Protein AF-A0A9W6SXB4-F1 (afdb_monomer_lite)

Organism: Candida boidinii (NCBI:txid5477)

Secondary structure (DSSP, 8-state):
------------GGGSS-HHHHHHHHH-TTPPP-TTS---EEEES--TTSPPEETTEEEEEHHHHHHHSHHHHT-HHHHHHHT-SSS-SS-EEEE--SSPPPP-----HHHHHHHHHH-TTT--SS---------SS------SPPPHHHHHHHHHH-HHHHHHH-HHHHHHIIIIITTSHHHHHHHHTT-

Structure (mmCIF, N/CA/C/O backbone):
data_AF-A0A9W6SXB4-F1
#
_entry.id   AF-A0A9W6SXB4-F1
#
loop_
_atom_site.group_PDB
_atom_site.id
_atom_site.type_symbol
_atom_site.label_atom_id
_atom_site.label_alt_id
_atom_site.label_comp_id
_atom_site.label_asym_id
_atom_site.label_entity_id
_atom_site.label_seq_id
_atom_site.pdbx_PDB_ins_code
_atom_site.Cartn_x
_atom_site.Cartn_y
_atom_site.Cartn_z
_atom_site.occupancy
_atom_site.B_iso_or_equiv
_atom_site.auth_seq_id
_atom_site.auth_comp_id
_atom_site.auth_asym_id
_atom_site.auth_atom_id
_atom_site.pdbx_PDB_model_num
ATOM 1 N N . MET A 1 1 ? -48.686 -2.598 8.524 1.00 27.95 1 MET A N 1
ATOM 2 C CA . MET A 1 1 ? -48.106 -3.633 7.639 1.00 27.95 1 MET A CA 1
ATOM 3 C C . MET A 1 1 ? -48.824 -3.587 6.303 1.00 27.95 1 MET A C 1
ATOM 5 O O . MET A 1 1 ? -50.037 -3.414 6.353 1.00 27.95 1 MET A O 1
ATOM 9 N N . PRO A 1 2 ? -48.171 -3.897 5.172 1.00 41.50 2 PRO A N 1
ATOM 10 C CA . PRO A 1 2 ? -46.776 -3.675 4.746 1.00 41.50 2 PRO A CA 1
ATOM 11 C C . PRO A 1 2 ? -46.783 -2.739 3.491 1.00 41.50 2 PRO A C 1
ATOM 13 O O . PRO A 1 2 ? -47.844 -2.254 3.128 1.00 41.50 2 PRO A O 1
ATOM 16 N N . SER A 1 3 ? -45.712 -2.338 2.806 1.00 31.69 3 SER A N 1
ATOM 17 C CA . SER A 1 3 ? -44.389 -2.924 2.599 1.00 31.69 3 SER A CA 1
ATOM 18 C C . SER A 1 3 ? -43.352 -1.837 2.291 1.00 31.69 3 SER A C 1
ATOM 20 O O . SER A 1 3 ? -43.511 -1.029 1.381 1.00 31.69 3 SER A O 1
ATOM 22 N N . SER A 1 4 ? -42.265 -1.879 3.052 1.00 42.75 4 SER A N 1
ATOM 23 C CA . SER A 1 4 ? -40.954 -1.347 2.707 1.00 42.75 4 SER A CA 1
ATOM 24 C C . SER A 1 4 ? -40.381 -2.125 1.521 1.00 42.75 4 SER A C 1
ATOM 26 O O . SER A 1 4 ? -40.068 -3.307 1.667 1.00 42.75 4 SER A O 1
ATOM 28 N N . GLU A 1 5 ? -40.190 -1.477 0.378 1.00 35.97 5 GLU A N 1
ATOM 29 C CA . GLU A 1 5 ? -39.228 -1.958 -0.611 1.00 35.97 5 GLU A CA 1
ATOM 30 C C . GLU A 1 5 ? -37.865 -1.367 -0.257 1.00 35.97 5 GLU A C 1
ATOM 32 O O . GLU A 1 5 ? -37.506 -0.250 -0.625 1.00 35.97 5 GLU A O 1
ATOM 37 N N . SER A 1 6 ? -37.112 -2.132 0.532 1.00 41.66 6 SER A N 1
ATOM 38 C CA . SER A 1 6 ? -35.665 -2.004 0.616 1.00 41.66 6 SER A CA 1
ATOM 39 C C . SER A 1 6 ? -35.097 -2.350 -0.758 1.00 41.66 6 SER A C 1
ATOM 41 O O . SER A 1 6 ? -34.823 -3.513 -1.053 1.00 41.66 6 SER A O 1
ATOM 43 N N . GLY A 1 7 ? -34.960 -1.340 -1.613 1.00 32.38 7 GLY A N 1
ATOM 44 C CA . GLY A 1 7 ? -34.173 -1.426 -2.832 1.00 32.38 7 GLY A CA 1
ATOM 45 C C . GLY A 1 7 ? -32.706 -1.614 -2.467 1.00 32.38 7 GLY A C 1
ATOM 46 O O . GLY A 1 7 ? -31.931 -0.664 -2.462 1.00 32.38 7 GLY A O 1
ATOM 47 N N . THR A 1 8 ? -32.310 -2.841 -2.135 1.00 35.38 8 THR A N 1
ATOM 48 C CA . THR A 1 8 ? -30.926 -3.260 -2.314 1.00 35.38 8 THR A CA 1
ATOM 49 C C . THR A 1 8 ? -30.663 -3.180 -3.806 1.00 35.38 8 THR A C 1
ATOM 51 O O . THR A 1 8 ? -31.052 -4.078 -4.555 1.00 35.38 8 THR A O 1
ATOM 54 N N . THR A 1 9 ? -30.054 -2.085 -4.254 1.00 33.53 9 THR A N 1
ATOM 55 C CA . THR A 1 9 ? -29.467 -1.996 -5.587 1.00 33.53 9 THR A CA 1
ATOM 56 C C . THR A 1 9 ? -28.387 -3.069 -5.651 1.00 33.53 9 THR A C 1
ATOM 58 O O . THR A 1 9 ? -27.244 -2.860 -5.256 1.00 33.53 9 THR A O 1
ATOM 61 N N . THR A 1 10 ? -28.765 -4.271 -6.074 1.00 38.38 10 THR A N 1
ATOM 62 C CA . THR A 1 10 ? -27.822 -5.310 -6.455 1.00 38.38 10 THR A CA 1
ATOM 63 C C . THR A 1 10 ? -27.136 -4.803 -7.710 1.00 38.38 10 THR A C 1
ATOM 65 O O . THR A 1 10 ? -27.673 -4.933 -8.811 1.00 38.38 10 THR A O 1
ATOM 68 N N . TYR A 1 11 ? -25.976 -4.168 -7.546 1.00 40.72 11 TYR A N 1
ATOM 69 C CA . TYR A 1 11 ? -25.087 -3.903 -8.666 1.00 40.72 11 TYR A CA 1
ATOM 70 C C . TYR A 1 11 ? -24.793 -5.256 -9.329 1.00 40.72 11 TYR A C 1
ATOM 72 O O . TYR A 1 11 ? -24.308 -6.166 -8.649 1.00 40.72 11 TYR A O 1
ATOM 80 N N . PRO A 1 12 ? -25.140 -5.453 -10.611 1.00 40.81 12 PRO A N 1
ATOM 81 C CA . PRO A 1 12 ? -24.879 -6.717 -11.275 1.00 40.81 12 PRO A CA 1
ATOM 82 C C . PRO A 1 12 ? -23.376 -7.012 -11.208 1.00 40.81 12 PRO A C 1
ATOM 84 O O . PRO A 1 12 ? -22.555 -6.122 -11.426 1.00 40.81 12 PRO A O 1
ATOM 87 N N . ASN A 1 13 ? -23.045 -8.271 -10.906 1.00 46.03 13 ASN A N 1
ATOM 88 C CA . ASN A 1 13 ? -21.718 -8.867 -10.668 1.00 46.03 13 ASN A CA 1
ATOM 89 C C . ASN A 1 13 ? -20.613 -8.578 -11.722 1.00 46.03 13 ASN A C 1
ATOM 91 O O . ASN A 1 13 ? -19.526 -9.133 -11.629 1.00 46.03 13 ASN A O 1
ATOM 95 N N . LEU A 1 14 ? -20.839 -7.724 -12.720 1.00 42.91 14 LEU A N 1
ATOM 96 C CA . LEU A 1 14 ? -19.940 -7.480 -13.852 1.00 42.91 14 LEU A CA 1
ATOM 97 C C . LEU A 1 14 ? -18.758 -6.534 -13.539 1.00 42.91 14 LEU A C 1
ATOM 99 O O . LEU A 1 14 ? -17.806 -6.435 -14.319 1.00 42.91 14 LEU A O 1
ATOM 103 N N . PHE A 1 15 ? -18.804 -5.838 -12.398 1.00 44.69 15 PHE A N 1
ATOM 104 C CA . PHE A 1 15 ? -17.701 -5.004 -11.892 1.00 44.69 15 PHE A CA 1
ATOM 105 C C . PHE A 1 15 ? -16.901 -5.658 -10.763 1.00 44.69 15 PHE A C 1
ATOM 107 O O . PHE A 1 15 ? -15.916 -5.088 -10.296 1.00 44.69 15 PHE A O 1
ATOM 114 N N . ARG A 1 16 ? -17.271 -6.878 -10.366 1.00 50.09 16 ARG A N 1
ATOM 115 C CA . ARG A 1 16 ? -16.554 -7.644 -9.355 1.00 50.09 16 ARG A CA 1
ATOM 116 C C . ARG A 1 16 ? -15.210 -8.112 -9.938 1.00 50.09 16 ARG A C 1
ATOM 118 O O . ARG A 1 16 ? -15.171 -8.956 -10.821 1.00 50.09 16 ARG A O 1
ATOM 125 N N . VAL A 1 17 ? -14.107 -7.550 -9.437 1.00 54.16 17 VAL A N 1
ATOM 126 C CA . VAL A 1 17 ? -12.739 -8.126 -9.492 1.00 54.16 17 VAL A CA 1
ATOM 127 C C . VAL A 1 17 ? -11.988 -8.134 -10.842 1.00 54.16 17 VAL A C 1
ATOM 129 O O . VAL A 1 17 ? -11.153 -9.003 -11.068 1.00 54.16 17 VAL A O 1
ATOM 132 N N . ILE A 1 18 ? -12.184 -7.168 -11.751 1.00 64.25 18 ILE A N 1
ATOM 133 C CA . ILE A 1 18 ? -11.466 -7.222 -13.054 1.00 64.25 18 ILE A CA 1
ATOM 134 C C . ILE A 1 18 ? -10.796 -5.909 -13.479 1.00 64.25 18 ILE A C 1
ATOM 136 O O . ILE A 1 18 ? -10.365 -5.806 -14.618 1.00 64.25 18 ILE A O 1
ATOM 140 N N . GLY A 1 19 ? -10.650 -4.897 -12.617 1.00 82.38 19 GLY A N 1
ATOM 141 C CA . GLY A 1 19 ? -9.985 -3.641 -13.017 1.00 82.38 19 GLY A CA 1
ATOM 142 C C . GLY A 1 19 ? -8.557 -3.875 -13.536 1.00 82.38 19 GLY A C 1
ATOM 143 O O . GLY A 1 19 ? -8.223 -3.532 -14.669 1.00 82.38 19 GLY A O 1
ATOM 144 N N . VAL A 1 20 ? -7.742 -4.566 -12.734 1.00 93.00 20 VAL A N 1
ATOM 145 C CA . VAL A 1 20 ? -6.360 -4.935 -13.086 1.00 93.00 20 VAL A CA 1
ATOM 146 C C . VAL A 1 20 ? -6.310 -5.870 -14.297 1.00 93.00 20 VAL A C 1
ATOM 148 O O . VAL A 1 20 ? -5.549 -5.616 -15.229 1.00 93.00 20 VAL A O 1
ATOM 151 N N . ALA A 1 21 ? -7.129 -6.925 -14.318 1.00 92.50 21 ALA A N 1
ATOM 152 C CA . ALA A 1 21 ? -7.150 -7.884 -15.423 1.00 92.50 21 ALA A CA 1
ATOM 153 C C . ALA A 1 21 ? -7.609 -7.251 -16.750 1.00 92.50 21 ALA A C 1
ATOM 155 O O . ALA A 1 21 ? -7.014 -7.527 -17.790 1.00 92.50 21 ALA A O 1
ATOM 156 N N . LYS A 1 22 ? -8.590 -6.338 -16.724 1.00 90.69 22 LYS A N 1
ATOM 157 C CA . LYS A 1 22 ? -9.027 -5.572 -17.903 1.00 90.69 22 LYS A CA 1
ATOM 158 C C . LYS A 1 22 ? -7.900 -4.692 -18.437 1.00 90.69 22 LYS A C 1
ATOM 160 O O . LYS A 1 22 ? -7.669 -4.696 -19.641 1.00 90.69 22 LYS A O 1
ATOM 165 N N . PHE A 1 23 ? -7.162 -3.990 -17.572 1.00 92.31 23 PHE A N 1
ATOM 166 C CA . PHE A 1 23 ? -6.002 -3.205 -18.012 1.00 92.31 23 PHE A CA 1
ATOM 167 C C . PHE A 1 23 ? -4.882 -4.078 -18.583 1.00 92.31 23 PHE A C 1
ATOM 169 O O . PHE A 1 23 ? -4.291 -3.716 -19.600 1.00 92.31 23 PHE A O 1
ATOM 176 N N . ALA A 1 24 ? -4.621 -5.243 -17.984 1.00 90.50 24 ALA A N 1
ATOM 177 C CA . ALA A 1 24 ? -3.646 -6.191 -18.513 1.00 90.50 24 ALA A CA 1
ATOM 178 C C . ALA A 1 24 ? -4.040 -6.675 -19.921 1.00 90.50 24 ALA A C 1
ATOM 180 O O . ALA A 1 24 ? -3.248 -6.531 -20.852 1.00 90.50 24 ALA A O 1
ATOM 181 N N . LYS A 1 25 ? -5.279 -7.155 -20.095 1.00 92.25 25 LYS A N 1
ATOM 182 C CA . LYS A 1 25 ? -5.825 -7.616 -21.384 1.00 92.25 25 LYS A CA 1
ATOM 183 C C . LYS A 1 25 ? -5.869 -6.517 -22.441 1.00 92.25 25 LYS A C 1
ATOM 185 O O . LYS A 1 25 ? -5.581 -6.775 -23.601 1.00 92.25 25 LYS A O 1
ATOM 190 N N . PHE A 1 26 ? -6.214 -5.294 -22.047 1.00 91.81 26 PHE A N 1
ATOM 191 C CA . PHE A 1 26 ? -6.221 -4.150 -22.956 1.00 91.81 26 PHE A CA 1
ATOM 192 C C . PHE A 1 26 ? -4.813 -3.817 -23.470 1.00 91.81 26 PHE A C 1
ATOM 194 O O . PHE A 1 26 ? -4.640 -3.447 -24.628 1.00 91.81 26 PHE A O 1
ATOM 201 N N . ASN A 1 27 ? -3.786 -3.952 -22.626 1.00 90.12 27 ASN A N 1
ATOM 202 C CA . ASN A 1 27 ? -2.405 -3.708 -23.035 1.00 90.12 27 ASN A CA 1
ATOM 203 C C . ASN A 1 27 ? -1.818 -4.845 -23.899 1.00 90.12 27 ASN A C 1
ATOM 205 O O . ASN A 1 27 ? -0.966 -4.581 -24.759 1.00 90.12 27 ASN A O 1
ATOM 209 N N . ASP A 1 28 ? -2.256 -6.082 -23.656 1.00 90.06 28 ASP A N 1
ATOM 210 C CA . ASP A 1 28 ? -1.803 -7.302 -24.323 1.00 90.06 28 ASP A CA 1
ATOM 211 C C . ASP A 1 28 ? -2.986 -8.263 -24.546 1.00 90.06 28 ASP A C 1
ATOM 213 O O . ASP A 1 28 ? -3.403 -9.001 -23.649 1.00 90.06 28 ASP A O 1
ATOM 217 N N . GLU A 1 29 ? -3.521 -8.256 -25.770 1.00 90.56 29 GLU A N 1
ATOM 218 C CA . GLU A 1 29 ? -4.695 -9.046 -26.157 1.00 90.56 29 GLU A CA 1
ATOM 219 C C . GLU A 1 29 ? -4.466 -10.560 -26.043 1.00 90.56 29 GLU A C 1
ATOM 221 O O . GLU A 1 29 ? -5.436 -11.318 -25.971 1.00 90.56 29 GLU A O 1
ATOM 226 N N . SER A 1 30 ? -3.208 -11.015 -25.981 1.00 91.31 30 SER A N 1
ATOM 227 C CA . SER A 1 30 ? -2.875 -12.436 -25.835 1.00 91.31 30 SER A CA 1
ATOM 228 C C . SER A 1 30 ? -3.101 -12.975 -24.420 1.00 91.31 30 SER A C 1
ATOM 230 O O . SER A 1 30 ? -3.190 -14.187 -24.238 1.00 91.31 30 SER A O 1
ATOM 232 N N . ILE A 1 31 ? -3.224 -12.098 -23.417 1.00 91.94 31 ILE A N 1
ATOM 233 C CA . ILE A 1 31 ? -3.460 -12.506 -22.029 1.00 91.94 31 ILE A CA 1
ATOM 234 C C . ILE A 1 31 ? -4.836 -13.153 -21.924 1.00 91.94 31 ILE A C 1
ATOM 236 O O . ILE A 1 31 ? -5.833 -12.524 -22.257 1.00 91.94 31 ILE A O 1
ATOM 240 N N . ASP A 1 32 ? -4.923 -14.381 -21.431 1.00 93.44 32 ASP A N 1
ATOM 241 C CA . ASP A 1 32 ? -6.209 -14.995 -21.100 1.00 93.44 32 ASP A CA 1
ATOM 242 C C . ASP A 1 32 ? -6.578 -14.687 -19.641 1.00 93.44 32 ASP A C 1
ATOM 244 O O . ASP A 1 32 ? -5.743 -14.835 -18.742 1.00 93.44 32 ASP A O 1
ATOM 248 N N . ILE A 1 33 ? -7.795 -14.187 -19.406 1.00 92.44 33 ILE A N 1
ATOM 249 C CA . ILE A 1 33 ? -8.244 -13.823 -18.056 1.00 92.44 33 ILE A CA 1
ATOM 250 C C . ILE A 1 33 ? -8.917 -15.044 -17.437 1.00 92.44 33 ILE A C 1
ATOM 252 O O . ILE A 1 33 ? -9.966 -15.485 -17.896 1.00 92.44 33 ILE A O 1
ATOM 256 N N . ASP A 1 34 ? -8.346 -15.540 -16.344 1.00 91.50 34 ASP A N 1
ATOM 257 C CA . ASP A 1 34 ? -8.968 -16.575 -15.528 1.00 91.50 34 ASP A CA 1
ATOM 258 C C . ASP A 1 34 ? -9.952 -15.926 -14.547 1.00 91.50 34 ASP A C 1
ATOM 260 O O . ASP A 1 34 ? -9.555 -15.429 -13.492 1.00 91.50 34 ASP A O 1
ATOM 264 N N . GLU A 1 35 ? -11.243 -15.926 -14.887 1.00 88.31 35 GLU A N 1
ATOM 265 C CA . GLU A 1 35 ? -12.298 -15.304 -14.070 1.00 88.31 35 GLU A CA 1
ATOM 266 C C . GLU A 1 35 ? -12.440 -15.915 -12.663 1.00 88.31 35 GLU A C 1
ATOM 268 O O . GLU A 1 35 ? -13.071 -15.319 -11.791 1.00 88.31 35 GLU A O 1
ATOM 273 N N . SER A 1 36 ? -11.832 -17.079 -12.404 1.00 88.81 36 SER A N 1
ATOM 274 C CA . SER A 1 36 ? -11.828 -17.698 -11.074 1.00 88.81 36 SER A CA 1
ATOM 275 C C . SER A 1 36 ? -10.762 -17.128 -10.131 1.00 88.81 36 SER A C 1
ATOM 277 O O . SER A 1 36 ? -10.789 -17.407 -8.928 1.00 88.81 36 SER A O 1
ATOM 279 N N . LYS A 1 37 ? -9.816 -16.329 -10.646 1.00 90.94 37 LYS A N 1
ATOM 280 C CA . LYS A 1 37 ? -8.678 -15.808 -9.881 1.00 90.94 37 LYS A CA 1
ATOM 281 C C . LYS A 1 37 ? -8.821 -14.325 -9.531 1.00 90.94 37 LYS A C 1
ATOM 283 O O . LYS A 1 37 ? -9.300 -13.532 -10.337 1.00 90.94 37 LYS A O 1
ATOM 288 N N . PRO A 1 38 ? -8.321 -13.906 -8.354 1.00 91.75 38 PRO A N 1
ATOM 289 C CA . PRO A 1 38 ? -8.233 -12.495 -8.015 1.00 91.75 38 PRO A CA 1
ATOM 290 C C . PRO A 1 38 ? -7.046 -11.826 -8.722 1.00 91.75 38 PRO A C 1
ATOM 292 O O . PRO A 1 38 ? -5.907 -12.281 -8.621 1.00 91.75 38 PRO A O 1
ATOM 295 N N . TYR A 1 39 ? -7.299 -10.681 -9.356 1.00 93.44 39 TYR A N 1
ATOM 296 C CA . TYR A 1 39 ? -6.268 -9.807 -9.920 1.00 93.44 39 TYR A CA 1
ATOM 297 C C . TYR A 1 39 ? -6.193 -8.517 -9.099 1.00 93.44 39 TYR A C 1
ATOM 299 O O . TYR A 1 39 ? -6.909 -7.557 -9.371 1.00 93.44 39 TYR A O 1
ATOM 307 N N . ALA A 1 40 ? -5.357 -8.517 -8.059 1.00 94.06 40 ALA A N 1
ATOM 308 C CA . ALA A 1 40 ? -5.369 -7.470 -7.034 1.00 94.06 40 ALA A CA 1
ATOM 309 C C . ALA A 1 40 ? -4.554 -6.222 -7.398 1.00 94.06 40 ALA A C 1
ATOM 311 O O . ALA A 1 40 ? -5.003 -5.110 -7.139 1.00 94.06 40 ALA A O 1
ATOM 312 N N . GLU A 1 41 ? -3.369 -6.384 -7.994 1.00 96.00 41 GLU A N 1
ATOM 313 C CA . GLU A 1 41 ? -2.438 -5.273 -8.216 1.00 96.00 41 GLU A CA 1
ATOM 314 C C . GLU A 1 41 ? -1.824 -5.310 -9.622 1.00 96.00 41 GLU A C 1
ATOM 316 O O . GLU A 1 41 ? -1.291 -6.333 -10.048 1.00 96.00 41 GLU A O 1
ATOM 321 N N . LEU A 1 42 ? -1.829 -4.170 -10.317 1.00 95.75 42 LEU A N 1
ATOM 322 C CA . LEU A 1 42 ? -1.016 -3.928 -11.512 1.00 95.75 42 LEU A CA 1
ATOM 323 C C . LEU A 1 42 ? 0.177 -3.058 -11.126 1.00 95.75 42 LEU A C 1
ATOM 325 O O . LEU A 1 42 ? -0.023 -1.930 -10.684 1.00 95.75 42 LEU A O 1
ATOM 329 N N . TRP A 1 43 ? 1.401 -3.557 -11.300 1.00 97.44 43 TRP A N 1
ATOM 330 C CA . TRP A 1 43 ? 2.624 -2.849 -10.911 1.00 97.44 43 TRP A CA 1
ATOM 331 C C . TRP A 1 43 ? 3.250 -2.161 -12.117 1.00 97.44 43 TRP A C 1
ATOM 333 O O . TRP A 1 43 ? 3.484 -2.790 -13.148 1.00 97.44 43 TRP A O 1
ATOM 343 N N . MET A 1 44 ? 3.563 -0.877 -11.967 1.00 97.56 44 MET A N 1
ATOM 344 C CA . MET A 1 44 ? 4.214 -0.064 -12.987 1.00 97.56 44 MET A CA 1
ATOM 345 C C . MET A 1 44 ? 5.435 0.615 -12.375 1.00 97.56 44 MET A C 1
ATOM 347 O O . MET A 1 44 ? 5.323 1.494 -11.518 1.00 97.56 44 MET A O 1
ATOM 351 N N . GLY A 1 45 ? 6.618 0.182 -12.805 1.00 96.94 45 GLY A N 1
ATOM 352 C CA . GLY A 1 45 ? 7.879 0.738 -12.339 1.00 96.94 45 GLY A CA 1
ATOM 353 C C . GLY A 1 45 ? 9.045 -0.239 -12.448 1.00 96.94 45 GLY A C 1
ATOM 354 O O . GLY A 1 45 ? 9.074 -1.133 -13.291 1.00 96.94 45 GLY A O 1
ATOM 355 N N . THR A 1 46 ? 10.037 -0.053 -11.584 1.00 97.19 46 THR A N 1
ATOM 356 C CA . THR A 1 46 ? 11.342 -0.738 -11.647 1.00 97.19 46 THR A CA 1
ATOM 357 C C . THR A 1 46 ? 11.558 -1.753 -10.529 1.00 97.19 46 THR A C 1
ATOM 359 O O . THR A 1 46 ? 12.697 -2.145 -10.252 1.00 97.19 46 THR A O 1
ATOM 362 N N . HIS A 1 47 ? 10.483 -2.158 -9.851 1.00 94.62 47 HIS A N 1
ATOM 363 C CA . HIS A 1 47 ? 10.579 -3.079 -8.729 1.00 94.62 47 HIS A CA 1
ATOM 364 C C . HIS A 1 47 ? 10.994 -4.485 -9.209 1.00 94.62 47 HIS A C 1
ATOM 366 O O . HIS A 1 47 ? 10.352 -5.036 -10.105 1.00 94.62 47 HIS A O 1
ATOM 372 N N . PRO A 1 48 ? 12.025 -5.111 -8.612 1.00 91.56 48 PRO A N 1
ATOM 373 C CA . PRO A 1 48 ? 12.619 -6.338 -9.148 1.00 91.56 48 PRO A CA 1
ATOM 374 C C . PRO A 1 48 ? 11.691 -7.558 -9.087 1.00 91.56 48 PRO A C 1
ATOM 376 O O . PRO A 1 48 ? 11.754 -8.409 -9.967 1.00 91.56 48 PRO A O 1
ATOM 379 N N . LYS A 1 49 ? 10.806 -7.648 -8.081 1.00 92.19 49 LYS A N 1
ATOM 380 C CA . LYS A 1 49 ? 9.882 -8.794 -7.937 1.00 92.19 49 LYS A CA 1
ATOM 381 C C . LYS A 1 49 ? 8.791 -8.853 -9.014 1.00 92.19 49 LYS A C 1
ATOM 383 O O . LYS A 1 49 ? 8.280 -9.931 -9.284 1.00 92.19 49 LYS A O 1
ATOM 388 N N . VAL A 1 50 ? 8.415 -7.710 -9.593 1.00 95.25 50 VAL A N 1
ATOM 389 C CA . VAL A 1 50 ? 7.352 -7.610 -10.607 1.00 95.25 50 VAL A CA 1
ATOM 390 C C . VAL A 1 50 ? 7.837 -6.643 -11.692 1.00 95.25 50 VAL A C 1
ATOM 392 O O . VAL A 1 50 ? 7.512 -5.453 -11.652 1.00 95.25 50 VAL A O 1
ATOM 395 N N . PRO A 1 51 ? 8.696 -7.109 -12.616 1.00 95.94 51 PRO A N 1
ATOM 396 C CA . PRO A 1 51 ? 9.320 -6.235 -13.597 1.00 95.94 51 PRO A CA 1
ATOM 397 C C . PRO A 1 51 ? 8.301 -5.735 -14.629 1.00 95.94 51 PRO A C 1
ATOM 399 O O . PRO A 1 51 ? 7.531 -6.511 -15.192 1.00 95.94 51 PRO A O 1
ATOM 402 N N . THR A 1 52 ? 8.343 -4.439 -14.944 1.00 96.88 52 THR A N 1
ATOM 403 C CA . THR A 1 52 ? 7.664 -3.897 -16.130 1.00 96.88 52 THR A CA 1
ATOM 404 C C . THR A 1 52 ? 8.497 -4.218 -17.371 1.00 96.88 52 THR A C 1
ATOM 406 O O . THR A 1 52 ? 9.651 -3.797 -17.460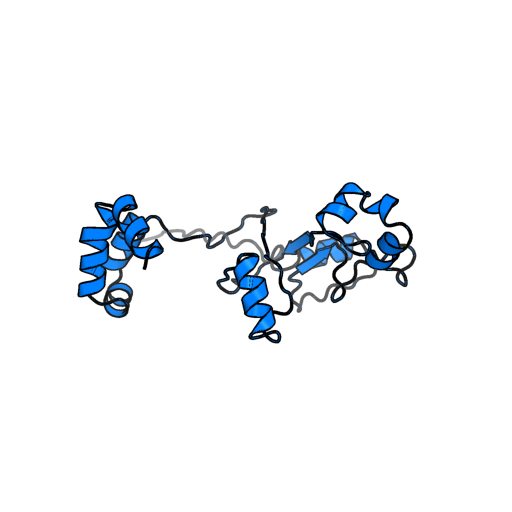 1.00 96.88 52 THR A O 1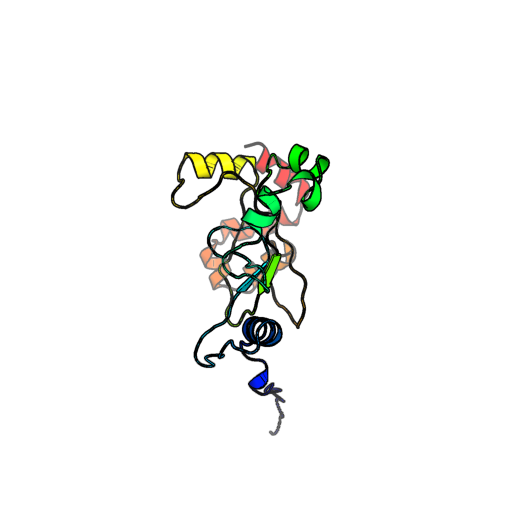
ATOM 409 N N . LEU A 1 53 ? 7.934 -4.972 -18.316 1.00 95.81 53 LEU A N 1
ATOM 410 C CA . LEU A 1 53 ? 8.632 -5.429 -19.524 1.00 95.81 53 LEU A CA 1
ATOM 411 C C . LEU A 1 53 ? 8.396 -4.490 -20.708 1.00 95.81 53 LEU A C 1
ATOM 413 O O . LEU A 1 53 ? 7.319 -3.909 -20.853 1.00 95.81 53 LEU A O 1
ATOM 417 N N . TYR A 1 54 ? 9.391 -4.368 -21.582 1.00 93.44 54 TYR A N 1
ATOM 418 C CA . TYR A 1 54 ? 9.255 -3.603 -22.812 1.00 93.44 54 TYR A CA 1
ATOM 419 C C . TYR A 1 54 ? 8.381 -4.353 -23.821 1.00 93.44 54 TYR A C 1
ATOM 421 O O . TYR A 1 54 ? 8.642 -5.505 -24.161 1.00 93.44 54 TYR A O 1
ATOM 429 N N . LYS A 1 55 ? 7.334 -3.687 -24.323 1.00 89.50 55 LYS A N 1
ATOM 430 C CA . LYS A 1 55 ? 6.294 -4.320 -25.152 1.00 89.50 55 LYS A CA 1
ATOM 431 C C . LYS A 1 55 ? 6.850 -5.009 -26.404 1.00 89.50 55 LYS A C 1
ATOM 433 O O . LYS A 1 55 ? 6.418 -6.109 -26.724 1.00 89.50 55 LYS A O 1
ATOM 438 N N . ASN A 1 56 ? 7.823 -4.388 -27.073 1.00 89.06 56 ASN A N 1
ATOM 439 C CA . ASN A 1 56 ? 8.385 -4.905 -28.328 1.00 89.06 56 ASN A CA 1
ATOM 440 C C . ASN A 1 56 ? 9.529 -5.910 -28.117 1.00 89.06 56 ASN A C 1
ATOM 442 O O . ASN A 1 56 ? 9.901 -6.608 -29.054 1.00 89.06 56 ASN A O 1
ATOM 446 N N . ASN A 1 57 ? 10.104 -5.978 -26.913 1.00 93.12 57 ASN A N 1
ATOM 447 C CA . ASN A 1 57 ? 11.089 -6.989 -26.541 1.00 93.12 57 ASN A CA 1
ATOM 448 C C . ASN A 1 57 ? 10.971 -7.292 -25.043 1.00 93.12 57 ASN A C 1
ATOM 450 O O . ASN A 1 57 ? 11.505 -6.566 -24.203 1.00 93.12 57 ASN A O 1
ATOM 454 N N . ARG A 1 58 ? 10.293 -8.396 -24.723 1.00 91.81 58 ARG A N 1
ATOM 455 C CA . ARG A 1 58 ? 9.979 -8.794 -23.346 1.00 91.81 58 ARG A CA 1
ATOM 456 C C . ARG A 1 58 ? 11.173 -9.351 -22.564 1.00 91.81 58 ARG A C 1
ATOM 458 O O . ARG A 1 58 ? 11.030 -9.593 -21.371 1.00 91.81 58 ARG A O 1
ATOM 465 N N . GLU A 1 59 ? 12.332 -9.525 -23.198 1.00 95.38 59 GLU A N 1
ATOM 466 C CA . GLU A 1 59 ? 13.585 -9.867 -22.509 1.00 95.38 59 GLU A CA 1
ATOM 467 C C . GLU A 1 59 ? 14.184 -8.661 -21.774 1.00 95.38 59 GLU A C 1
ATOM 469 O O . GLU A 1 59 ? 15.006 -8.822 -20.873 1.00 95.38 59 GLU A O 1
ATOM 474 N N . ILE A 1 60 ? 13.758 -7.448 -22.144 1.00 96.31 60 ILE A N 1
ATOM 475 C CA . ILE A 1 60 ? 14.235 -6.197 -21.564 1.00 96.31 60 ILE A CA 1
ATOM 476 C C . ILE A 1 60 ? 13.158 -5.633 -20.637 1.00 96.31 60 ILE A C 1
ATOM 478 O O . ILE A 1 60 ? 12.014 -5.405 -21.038 1.00 96.31 60 ILE A O 1
ATOM 482 N N . ASN A 1 61 ? 13.532 -5.348 -19.392 1.00 97.50 61 ASN A N 1
ATOM 483 C CA . ASN A 1 61 ? 12.670 -4.673 -18.428 1.00 97.50 61 ASN A CA 1
ATOM 484 C C . ASN A 1 61 ? 13.017 -3.182 -18.267 1.00 97.50 61 ASN A C 1
ATOM 486 O O . ASN A 1 61 ? 14.096 -2.714 -18.633 1.00 97.50 61 ASN A O 1
ATOM 490 N N . LEU A 1 62 ? 12.092 -2.422 -17.681 1.00 97.69 62 LEU A N 1
ATOM 491 C CA . LEU A 1 62 ? 12.227 -0.979 -17.478 1.00 97.69 62 LEU A CA 1
ATOM 492 C C . LEU A 1 62 ? 13.459 -0.610 -16.636 1.00 97.69 62 LEU A C 1
ATOM 494 O O . LEU A 1 62 ? 14.097 0.406 -16.905 1.00 97.69 62 LEU A O 1
ATOM 498 N N . ARG A 1 63 ? 13.836 -1.450 -15.662 1.00 97.62 63 ARG A N 1
ATOM 499 C CA . ARG A 1 63 ? 15.039 -1.252 -14.838 1.00 97.62 63 ARG A CA 1
ATOM 500 C C . ARG A 1 63 ? 16.303 -1.285 -15.706 1.00 97.62 63 ARG A C 1
ATOM 502 O O . ARG A 1 63 ? 17.166 -0.422 -15.564 1.00 97.62 63 ARG A O 1
ATOM 509 N N . GLN A 1 64 ? 16.396 -2.230 -16.643 1.00 97.25 64 GLN A N 1
ATOM 510 C CA . GLN A 1 64 ? 17.507 -2.325 -17.601 1.00 97.25 64 GLN A CA 1
ATOM 511 C C . GLN A 1 64 ? 17.518 -1.147 -18.582 1.00 97.25 64 GLN A C 1
ATOM 513 O O . GLN A 1 64 ? 18.583 -0.596 -18.855 1.00 97.25 64 GLN A O 1
ATOM 518 N N . ILE A 1 65 ? 16.345 -0.715 -19.063 1.00 97.12 65 ILE A N 1
ATOM 519 C CA . ILE A 1 65 ? 16.229 0.465 -19.935 1.00 97.12 65 ILE A CA 1
ATOM 520 C C . ILE A 1 65 ? 16.772 1.705 -19.228 1.00 97.12 65 ILE A C 1
ATOM 522 O O . ILE A 1 65 ? 17.634 2.386 -19.781 1.00 97.12 65 ILE A O 1
ATOM 526 N N . ILE A 1 66 ? 16.331 1.966 -17.996 1.00 97.75 66 ILE A N 1
ATOM 527 C CA . ILE A 1 66 ? 16.816 3.100 -17.202 1.00 97.75 66 ILE A CA 1
ATOM 528 C C . ILE A 1 66 ? 18.326 2.992 -16.979 1.00 97.75 66 ILE A C 1
ATOM 530 O O . ILE A 1 66 ? 19.048 3.947 -17.249 1.00 97.75 66 ILE A O 1
ATOM 534 N N . SER A 1 67 ? 18.810 1.808 -16.595 1.00 96.75 67 SER A N 1
ATOM 535 C CA . SER A 1 67 ? 20.237 1.561 -16.343 1.00 96.75 67 SER A CA 1
ATOM 536 C C . SER A 1 67 ? 21.123 1.788 -17.576 1.00 96.75 67 SER A C 1
ATOM 538 O O . SER A 1 67 ? 22.293 2.127 -17.426 1.00 96.75 67 SER A O 1
ATOM 540 N N . SER A 1 68 ? 20.587 1.627 -18.793 1.00 97.31 68 SER A N 1
ATOM 541 C CA . SER A 1 68 ? 21.339 1.850 -20.038 1.00 97.31 68 SER A CA 1
ATOM 542 C C . SER A 1 68 ? 21.662 3.324 -20.307 1.00 97.31 68 SER A C 1
ATOM 544 O O . SER A 1 68 ? 22.645 3.626 -20.982 1.00 97.31 68 SER A O 1
ATOM 546 N N . ASN A 1 69 ? 20.843 4.248 -19.793 1.00 97.06 69 ASN A N 1
ATOM 547 C CA . ASN A 1 69 ? 21.084 5.686 -19.887 1.00 97.06 69 ASN A CA 1
ATOM 548 C C . ASN A 1 69 ? 20.367 6.438 -18.745 1.00 97.06 69 ASN A C 1
ATOM 550 O O . ASN A 1 69 ? 19.330 7.072 -18.974 1.00 97.06 69 ASN A O 1
ATOM 554 N N . PRO A 1 70 ? 20.899 6.374 -17.510 1.00 97.31 70 PRO A N 1
ATOM 555 C CA . PRO A 1 70 ? 20.208 6.886 -16.328 1.00 97.31 70 PRO A CA 1
ATOM 556 C C . PRO A 1 70 ? 19.880 8.377 -16.428 1.00 97.31 70 PRO A C 1
ATOM 558 O O . PRO A 1 70 ? 18.744 8.772 -16.172 1.00 97.31 70 PRO A O 1
ATOM 561 N N . SER A 1 71 ? 20.829 9.205 -16.878 1.00 96.56 71 SER A N 1
ATOM 562 C CA . SER A 1 71 ? 20.628 10.654 -17.020 1.00 96.56 71 SER A CA 1
ATOM 563 C C . SER A 1 71 ? 19.526 11.002 -18.025 1.00 96.56 71 SER A C 1
ATOM 565 O O . SER A 1 71 ? 18.828 11.994 -17.839 1.00 96.56 71 SER A O 1
ATOM 567 N N . LYS A 1 72 ? 19.295 10.173 -19.053 1.00 97.12 72 LYS A N 1
ATOM 568 C CA . LYS A 1 72 ? 18.185 10.374 -19.998 1.00 97.12 72 LYS A CA 1
ATOM 569 C C . LYS A 1 72 ? 16.817 10.074 -19.381 1.00 97.12 72 LYS A C 1
ATOM 571 O O . LYS A 1 72 ? 15.862 10.783 -19.680 1.00 97.12 72 LYS A O 1
ATOM 576 N N . PHE A 1 73 ? 16.701 9.012 -18.582 1.00 97.12 73 PHE A N 1
ATOM 577 C CA . PHE A 1 73 ? 15.403 8.535 -18.086 1.00 97.12 73 PHE A CA 1
ATOM 578 C C . PHE A 1 73 ? 15.029 9.059 -16.694 1.00 97.12 73 PHE A C 1
ATOM 580 O O . PHE A 1 73 ? 13.845 9.199 -16.405 1.00 97.12 73 PHE A O 1
ATOM 587 N N . LEU A 1 74 ? 16.013 9.353 -15.841 1.00 96.94 74 LEU A N 1
ATOM 588 C CA . LEU A 1 74 ? 15.808 9.884 -14.490 1.00 96.94 74 LEU A CA 1
ATOM 589 C C . LEU A 1 74 ? 16.168 11.371 -14.384 1.00 96.94 74 LEU A C 1
ATOM 591 O O . LEU A 1 74 ? 15.562 12.069 -13.578 1.00 96.94 74 LEU A O 1
ATOM 595 N N . SER A 1 75 ? 17.089 11.878 -15.211 1.00 96.88 75 SER A N 1
ATOM 596 C CA . SER A 1 75 ? 17.822 13.146 -15.019 1.00 96.88 75 SER A CA 1
ATOM 597 C C . SER A 1 75 ? 18.807 13.132 -13.844 1.00 96.88 75 SER A C 1
ATOM 599 O O . SER A 1 75 ? 18.599 12.458 -12.834 1.00 96.88 75 SER A O 1
ATOM 601 N N . ASP A 1 76 ? 19.861 13.945 -13.945 1.00 97.31 76 ASP A N 1
ATOM 602 C CA . ASP A 1 76 ? 20.910 14.035 -12.919 1.00 97.31 76 ASP A CA 1
ATOM 603 C C . ASP A 1 76 ? 20.376 14.531 -11.566 1.00 97.31 76 ASP A C 1
ATOM 605 O O . ASP A 1 76 ? 20.881 14.145 -10.509 1.00 97.31 76 ASP A O 1
ATOM 609 N N . SER A 1 77 ? 19.312 15.343 -11.579 1.00 97.94 77 SER A N 1
ATOM 610 C CA . SER A 1 77 ? 18.702 15.874 -10.354 1.00 97.94 77 SER A CA 1
ATOM 611 C C . SER A 1 77 ? 18.013 14.784 -9.524 1.00 97.94 77 SER A C 1
ATOM 613 O O . SER A 1 77 ? 18.169 14.745 -8.303 1.00 97.94 77 SER A O 1
ATOM 615 N N . ILE A 1 78 ? 17.302 13.856 -10.173 1.00 97.62 78 ILE A N 1
ATOM 616 C CA . ILE A 1 78 ? 16.654 12.718 -9.506 1.00 97.62 78 ILE A CA 1
ATOM 617 C C . ILE A 1 78 ? 17.701 11.714 -9.034 1.00 97.62 78 ILE A C 1
ATOM 619 O O . ILE A 1 78 ? 17.617 11.266 -7.891 1.00 97.62 78 ILE A O 1
ATOM 623 N N . ILE A 1 79 ? 18.710 11.419 -9.864 1.00 97.75 79 ILE A N 1
ATOM 624 C CA . ILE A 1 79 ? 19.824 10.539 -9.482 1.00 97.75 79 ILE A CA 1
ATOM 625 C C . ILE A 1 79 ? 20.500 11.072 -8.218 1.00 97.75 79 ILE A C 1
ATOM 627 O O . ILE A 1 79 ? 20.661 10.328 -7.256 1.00 97.75 79 ILE A O 1
ATOM 631 N N . SER A 1 80 ? 20.822 12.367 -8.179 1.00 97.38 80 SER A N 1
ATOM 632 C CA . SER A 1 80 ? 21.467 12.987 -7.016 1.00 97.38 80 SER A CA 1
ATOM 633 C C . SER A 1 80 ? 20.577 12.962 -5.770 1.00 97.38 80 SER A C 1
ATOM 635 O O . SER A 1 80 ? 21.060 12.718 -4.669 1.00 97.38 80 SER A O 1
ATOM 637 N N . LYS A 1 81 ? 19.266 13.192 -5.925 1.00 96.44 81 LYS A N 1
ATOM 638 C CA . LYS A 1 81 ? 18.324 13.257 -4.797 1.00 96.44 81 LYS A CA 1
ATOM 639 C C . LYS A 1 81 ? 18.036 11.891 -4.170 1.00 96.44 81 LYS A C 1
ATOM 641 O O . LYS A 1 81 ? 17.897 11.805 -2.953 1.00 96.44 81 LYS A O 1
ATOM 646 N N . TYR A 1 82 ? 17.904 10.850 -4.989 1.00 93.62 82 TYR A N 1
ATOM 647 C CA . TYR A 1 82 ? 17.496 9.510 -4.548 1.00 93.62 82 TYR A CA 1
ATOM 648 C C . TYR A 1 82 ? 18.637 8.486 -4.566 1.00 93.62 82 TYR A C 1
ATOM 650 O O . TYR A 1 82 ? 18.424 7.339 -4.191 1.00 93.62 82 TYR A O 1
ATOM 658 N N . ASN A 1 83 ? 19.840 8.906 -4.967 1.00 94.12 83 ASN A N 1
ATOM 659 C CA . ASN A 1 83 ? 21.058 8.101 -5.022 1.00 94.12 83 ASN A CA 1
ATOM 660 C C . ASN A 1 83 ? 20.872 6.763 -5.756 1.00 94.12 83 ASN A C 1
ATOM 662 O O . ASN A 1 83 ? 21.323 5.715 -5.297 1.00 94.12 83 ASN A O 1
ATOM 666 N N . SER A 1 84 ? 20.179 6.796 -6.895 1.00 94.62 84 SER A N 1
ATOM 667 C CA . SER A 1 84 ? 19.944 5.600 -7.695 1.00 94.62 84 SER A CA 1
ATOM 668 C C . SER A 1 84 ? 19.965 5.890 -9.188 1.00 94.62 84 SER A C 1
ATOM 670 O O . SER A 1 84 ? 19.432 6.892 -9.658 1.00 94.62 84 SER A O 1
ATOM 672 N N . THR A 1 85 ? 20.594 4.987 -9.937 1.00 96.69 85 THR A N 1
ATOM 673 C CA . THR A 1 85 ? 20.753 5.054 -11.397 1.00 96.69 85 THR A CA 1
ATOM 674 C C . THR A 1 85 ? 19.959 3.974 -12.126 1.00 96.69 85 THR A C 1
ATOM 676 O O . THR A 1 85 ? 20.011 3.892 -13.349 1.00 96.69 85 THR A O 1
ATOM 679 N N . THR A 1 86 ? 19.234 3.125 -11.392 1.00 96.06 86 THR A N 1
ATOM 680 C CA . THR A 1 86 ? 18.587 1.931 -11.964 1.00 96.06 86 THR A CA 1
ATOM 681 C C . THR A 1 86 ? 17.075 1.907 -11.773 1.00 96.06 86 THR A C 1
ATOM 683 O O . THR A 1 86 ? 16.381 1.177 -12.477 1.00 96.06 86 THR A O 1
ATOM 686 N N . GLU A 1 87 ? 16.539 2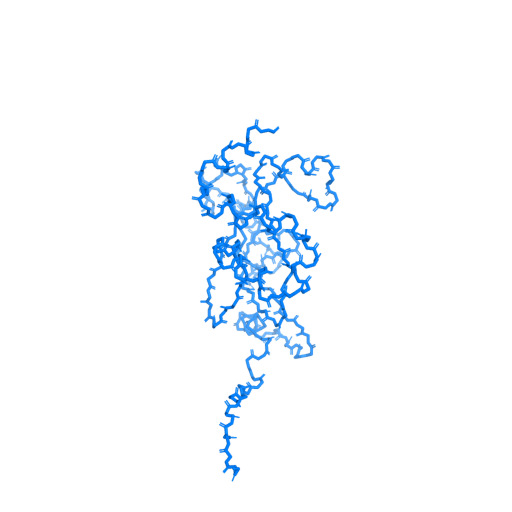.703 -10.852 1.00 95.25 87 GLU A N 1
ATOM 687 C CA . GLU A 1 87 ? 15.156 2.597 -10.389 1.00 95.25 87 GLU A CA 1
ATOM 688 C C . GLU A 1 87 ? 14.479 3.952 -10.239 1.00 95.25 87 GLU A C 1
ATOM 690 O O . GLU A 1 87 ? 15.107 4.978 -9.982 1.00 95.25 87 GLU A O 1
ATOM 695 N N . LEU A 1 88 ? 13.162 3.925 -10.414 1.00 96.94 88 LEU A N 1
ATOM 696 C CA . LEU A 1 88 ? 12.292 5.047 -10.127 1.00 96.94 88 LEU A CA 1
ATOM 697 C C . LEU A 1 88 ? 12.164 5.217 -8.607 1.00 96.94 88 LEU A C 1
ATOM 699 O O . LEU A 1 88 ? 12.035 4.220 -7.894 1.00 96.94 88 LEU A O 1
ATOM 703 N N . PRO A 1 89 ? 12.100 6.461 -8.103 1.00 95.25 89 PRO A N 1
ATOM 704 C CA . PRO A 1 89 ? 11.923 6.738 -6.677 1.00 95.25 89 PRO A CA 1
ATOM 705 C C . PRO A 1 89 ? 10.477 6.522 -6.192 1.00 95.25 89 PRO A C 1
ATOM 707 O O . PRO A 1 89 ? 10.108 6.975 -5.112 1.00 95.25 89 PRO A O 1
ATOM 710 N N . PHE A 1 90 ? 9.640 5.877 -7.004 1.00 96.56 90 PHE A N 1
ATOM 711 C CA . PHE A 1 90 ? 8.261 5.534 -6.692 1.00 96.56 90 PHE A CA 1
ATOM 712 C C . PHE A 1 90 ? 7.873 4.230 -7.393 1.00 96.56 90 PHE A C 1
ATOM 714 O O . PHE A 1 90 ? 8.453 3.840 -8.408 1.00 96.56 90 PHE A O 1
ATOM 721 N N . LEU A 1 91 ? 6.836 3.585 -6.866 1.00 97.06 91 LEU A N 1
ATOM 722 C CA . LEU A 1 91 ? 6.154 2.466 -7.498 1.00 97.06 91 LEU A CA 1
ATOM 723 C C . LEU A 1 91 ? 4.705 2.874 -7.731 1.00 97.06 91 LEU A C 1
ATOM 725 O O . LEU A 1 91 ? 3.998 3.206 -6.783 1.00 97.06 91 LEU A O 1
ATOM 729 N N . PHE A 1 92 ? 4.267 2.844 -8.985 1.00 97.88 92 PHE A N 1
ATOM 730 C CA . PHE A 1 92 ? 2.886 3.145 -9.323 1.00 97.88 92 PHE A CA 1
ATOM 731 C C . PHE A 1 92 ? 2.071 1.855 -9.400 1.00 97.88 92 PHE A C 1
ATOM 733 O O . PHE A 1 92 ? 2.555 0.832 -9.899 1.00 97.88 92 PHE A O 1
ATOM 740 N N . LYS A 1 93 ? 0.838 1.892 -8.889 1.00 97.00 93 LYS A N 1
ATOM 741 C CA . LYS A 1 93 ? -0.050 0.732 -8.865 1.00 97.00 93 LYS A CA 1
ATOM 742 C C . LYS A 1 93 ? -1.479 1.093 -9.241 1.00 97.00 93 LYS A C 1
ATOM 744 O O . LYS A 1 93 ? -1.973 2.151 -8.864 1.00 97.00 93 LYS A O 1
ATOM 749 N N . VAL A 1 94 ? -2.154 0.153 -9.897 1.00 95.62 94 VAL A N 1
ATOM 750 C CA . VAL A 1 94 ? -3.621 0.056 -9.860 1.00 95.62 94 VAL A CA 1
ATOM 751 C C . VAL A 1 94 ? -3.978 -1.064 -8.899 1.00 95.62 94 VAL A C 1
ATOM 753 O O . VAL A 1 94 ? -3.427 -2.159 -9.018 1.00 95.62 94 VAL A O 1
ATOM 756 N N . LEU A 1 95 ? -4.897 -0.797 -7.974 1.00 95.38 95 LEU A N 1
ATOM 757 C CA . LEU A 1 95 ? -5.424 -1.796 -7.054 1.00 95.38 95 LEU A CA 1
ATOM 758 C C . LEU A 1 95 ? -6.889 -2.089 -7.388 1.00 95.38 95 LEU A C 1
ATOM 760 O O . LEU A 1 95 ? -7.672 -1.173 -7.623 1.00 95.38 95 LEU A O 1
ATOM 764 N N . SER A 1 96 ? -7.252 -3.370 -7.397 1.00 94.44 96 SER A N 1
ATOM 765 C CA . SER A 1 96 ? -8.632 -3.851 -7.498 1.00 94.44 96 SER A CA 1
ATOM 766 C C . SER A 1 96 ? -8.963 -4.606 -6.213 1.00 94.44 96 SER A C 1
ATOM 768 O O . SER A 1 96 ? -8.525 -5.741 -6.021 1.00 94.44 96 SER A O 1
ATOM 770 N N . ILE A 1 97 ? -9.700 -3.955 -5.314 1.00 92.88 97 ILE A N 1
ATOM 771 C CA . ILE A 1 97 ? -9.868 -4.387 -3.921 1.00 92.88 97 ILE A CA 1
ATOM 772 C C . ILE A 1 97 ? -11.263 -5.000 -3.740 1.00 92.88 97 ILE A C 1
ATOM 774 O O . ILE A 1 97 ? -12.259 -4.294 -3.814 1.00 92.88 97 ILE A O 1
ATOM 778 N N . GLU A 1 98 ? -11.327 -6.314 -3.499 1.00 91.50 98 GLU A N 1
ATOM 779 C CA . GLU A 1 98 ? -12.581 -7.040 -3.189 1.00 91.50 98 GLU A CA 1
ATOM 780 C C . GLU A 1 98 ? -12.786 -7.228 -1.678 1.00 91.50 98 GLU A C 1
ATOM 782 O O . GLU A 1 98 ? -13.909 -7.319 -1.191 1.00 91.50 98 GLU A O 1
ATOM 787 N N . LYS A 1 99 ? -11.689 -7.330 -0.921 1.00 92.12 99 LYS A N 1
ATOM 788 C CA . LYS A 1 99 ? -11.693 -7.527 0.532 1.00 92.12 99 LYS A CA 1
ATOM 789 C C . LYS A 1 99 ? -10.819 -6.474 1.187 1.00 92.12 99 LYS A C 1
ATOM 791 O O . LYS A 1 99 ? -9.812 -6.071 0.606 1.00 92.12 99 LYS A O 1
ATOM 796 N N . VAL A 1 100 ? -11.187 -6.083 2.407 1.00 94.88 100 VAL A N 1
ATOM 797 C CA . VAL A 1 100 ? -10.396 -5.147 3.211 1.00 94.88 100 VAL A CA 1
ATOM 798 C C . VAL A 1 100 ? -8.962 -5.663 3.367 1.00 94.88 100 VAL A C 1
ATOM 800 O O . VAL A 1 100 ? -8.735 -6.851 3.614 1.00 94.88 100 VAL A O 1
ATOM 803 N N . LEU A 1 101 ? -7.997 -4.766 3.177 1.00 95.69 101 LEU A N 1
ATOM 804 C CA . LEU A 1 101 ? -6.587 -5.044 3.428 1.00 95.69 101 LEU A CA 1
ATOM 805 C C . LEU A 1 101 ? -6.300 -4.944 4.933 1.00 95.69 101 LEU A C 1
ATOM 807 O O . LEU A 1 101 ? -7.140 -4.496 5.713 1.00 95.69 101 LEU A O 1
ATOM 811 N N . SER A 1 102 ? -5.114 -5.373 5.363 1.00 96.69 102 SER A N 1
ATOM 812 C CA . SER A 1 102 ? -4.740 -5.232 6.770 1.00 96.69 102 SER A CA 1
ATOM 813 C C . SER A 1 102 ? -4.696 -3.756 7.181 1.00 96.69 102 SER A C 1
ATOM 815 O O . SER A 1 102 ? -4.365 -2.887 6.374 1.00 96.69 102 SER A O 1
ATOM 817 N N . ILE A 1 103 ? -4.982 -3.471 8.453 1.00 96.12 103 ILE A N 1
ATOM 818 C CA . ILE A 1 103 ? -4.689 -2.157 9.038 1.00 96.12 103 ILE A CA 1
ATOM 819 C C . ILE A 1 103 ? -3.166 -2.008 9.067 1.00 96.12 103 ILE A C 1
ATOM 821 O O . ILE A 1 103 ? -2.462 -2.918 9.507 1.00 96.12 103 ILE A O 1
ATOM 825 N N . GLN A 1 104 ? -2.660 -0.898 8.539 1.00 95.69 104 GLN A N 1
ATOM 826 C CA . GLN A 1 104 ? -1.232 -0.685 8.312 1.00 95.69 104 GLN A CA 1
ATOM 827 C C . GLN A 1 104 ? -0.814 0.707 8.778 1.00 95.69 104 GLN A C 1
ATOM 829 O O . GLN A 1 104 ? -1.567 1.672 8.658 1.00 95.69 104 GLN A O 1
ATOM 834 N N . ALA A 1 105 ? 0.416 0.794 9.274 1.00 96.25 105 ALA A N 1
ATOM 835 C CA . ALA A 1 105 ? 1.136 2.037 9.489 1.00 96.25 105 ALA A CA 1
ATOM 836 C C . ALA A 1 105 ? 2.565 1.836 8.984 1.00 96.25 105 ALA A C 1
ATOM 838 O O . ALA A 1 105 ? 3.165 0.787 9.230 1.00 96.25 105 ALA A O 1
ATOM 839 N N . HIS A 1 106 ? 3.100 2.830 8.278 1.00 95.12 106 HIS A N 1
ATOM 840 C CA . HIS A 1 106 ? 4.471 2.782 7.777 1.00 95.12 106 HIS A CA 1
ATOM 841 C C . HIS A 1 106 ? 5.384 3.591 8.693 1.00 95.12 106 HIS A C 1
ATOM 843 O O . HIS A 1 106 ? 5.011 4.702 9.083 1.00 95.12 106 HIS A O 1
ATOM 849 N N . PRO A 1 107 ? 6.570 3.066 9.042 1.00 95.75 107 PRO A N 1
ATOM 850 C CA . PRO A 1 107 ? 7.527 3.817 9.833 1.00 95.75 107 PRO A CA 1
ATOM 851 C C . PRO A 1 107 ? 8.020 5.049 9.063 1.00 95.75 107 PRO A C 1
ATOM 853 O O . PRO A 1 107 ? 8.100 5.058 7.829 1.00 95.75 107 PRO A O 1
ATOM 856 N N . ASP A 1 108 ? 8.398 6.088 9.807 1.00 96.44 108 ASP A N 1
ATOM 857 C CA . ASP A 1 108 ? 9.208 7.161 9.241 1.00 96.44 108 ASP A CA 1
ATOM 858 C C . ASP A 1 108 ? 10.619 6.652 8.894 1.00 96.44 108 ASP A C 1
ATOM 860 O O . ASP A 1 108 ? 10.998 5.520 9.200 1.00 96.44 108 ASP A O 1
ATOM 864 N N . LYS A 1 109 ? 11.433 7.497 8.253 1.00 93.94 109 LYS A N 1
ATOM 865 C CA . LYS A 1 109 ? 12.746 7.069 7.751 1.00 93.94 109 LYS A CA 1
ATOM 866 C C . LYS A 1 109 ? 13.701 6.653 8.876 1.00 93.94 109 LYS A C 1
ATOM 868 O O . LYS A 1 109 ? 14.540 5.779 8.684 1.00 93.94 109 LYS A O 1
ATOM 873 N N . LYS A 1 110 ? 13.595 7.286 10.047 1.00 97.00 110 LYS A N 1
ATOM 874 C CA . LYS A 1 110 ? 14.466 6.990 11.189 1.00 97.00 110 LYS A CA 1
ATOM 875 C C . LYS A 1 110 ? 14.100 5.635 11.786 1.00 97.00 110 LYS A C 1
ATOM 877 O O . LYS A 1 110 ? 14.992 4.829 12.043 1.00 97.00 110 LYS A O 1
ATOM 882 N N . LEU A 1 111 ? 12.808 5.389 11.982 1.00 97.12 111 LEU A N 1
ATOM 883 C CA . LEU A 1 111 ? 12.302 4.136 12.521 1.00 97.12 111 LEU A CA 1
ATOM 884 C C . LEU A 1 111 ? 12.499 2.979 11.530 1.00 97.12 111 LEU A C 1
ATOM 886 O O . LEU A 1 111 ? 12.906 1.901 11.950 1.00 97.12 111 LEU A O 1
ATOM 890 N N . ALA A 1 112 ? 12.315 3.201 10.225 1.00 97.19 112 ALA A N 1
ATOM 891 C CA . ALA A 1 112 ? 12.563 2.193 9.190 1.00 97.19 112 ALA A CA 1
ATOM 892 C C . ALA A 1 112 ? 14.006 1.665 9.240 1.00 97.19 112 ALA A C 1
ATOM 894 O O . ALA A 1 112 ? 14.221 0.457 9.300 1.00 97.19 112 ALA A O 1
ATOM 895 N N . ALA A 1 113 ? 14.998 2.557 9.329 1.00 96.38 113 ALA A N 1
ATOM 896 C CA . ALA A 1 113 ? 16.403 2.167 9.447 1.00 96.38 113 ALA A CA 1
ATOM 897 C C . ALA A 1 113 ? 16.710 1.379 10.734 1.00 96.38 113 ALA A C 1
ATOM 899 O O . ALA A 1 113 ? 17.531 0.458 10.725 1.00 96.38 113 ALA A O 1
ATOM 900 N N . GLN A 1 114 ? 16.051 1.715 11.848 1.00 97.62 114 GLN A N 1
ATOM 901 C CA . GLN A 1 114 ? 16.181 0.964 13.101 1.00 97.62 114 GLN A CA 1
ATOM 902 C C . GLN A 1 114 ? 15.585 -0.441 12.971 1.00 97.62 114 GLN A C 1
ATOM 904 O O . GLN A 1 114 ? 16.247 -1.414 13.329 1.00 97.62 114 GLN A O 1
ATOM 909 N N . LEU A 1 115 ? 14.375 -0.535 12.418 1.00 97.56 115 LEU A N 1
ATOM 910 C CA . LEU A 1 115 ? 13.635 -1.780 12.253 1.00 97.56 115 LEU A CA 1
ATOM 911 C C . LEU A 1 115 ? 14.311 -2.724 11.254 1.00 97.56 115 LEU A C 1
ATOM 913 O O . LEU A 1 115 ? 14.475 -3.902 11.561 1.00 97.56 115 LEU A O 1
ATOM 917 N N . HIS A 1 116 ? 14.801 -2.206 10.124 1.00 97.44 116 HIS A N 1
ATOM 918 C CA . HIS A 1 116 ? 15.594 -2.973 9.159 1.00 97.44 116 HIS A CA 1
ATOM 919 C C . HIS A 1 116 ? 16.843 -3.579 9.804 1.00 97.44 116 HIS A C 1
ATOM 921 O O . HIS A 1 116 ? 17.177 -4.738 9.574 1.00 97.44 116 HIS A O 1
ATOM 927 N N . LYS A 1 117 ? 17.522 -2.812 10.666 1.00 97.50 117 LYS A N 1
ATOM 928 C CA . LYS A 1 117 ? 18.713 -3.288 11.374 1.00 97.50 117 LYS A CA 1
ATOM 929 C C . LYS A 1 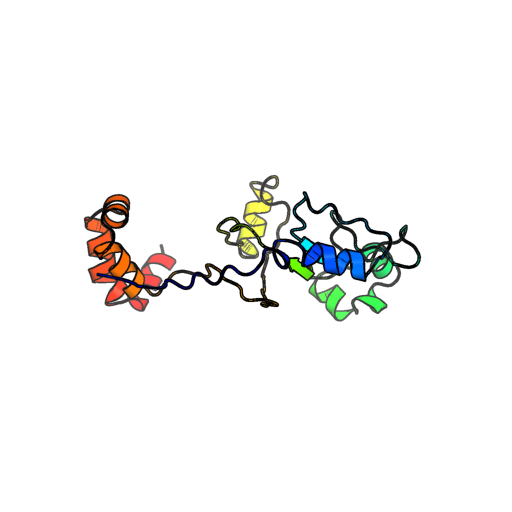117 ? 18.388 -4.357 12.422 1.00 97.50 117 LYS A C 1
ATOM 931 O O . LYS A 1 117 ? 19.195 -5.265 12.608 1.00 97.50 117 LYS A O 1
ATOM 936 N N . SER A 1 118 ? 17.269 -4.235 13.139 1.00 97.88 118 SER A N 1
ATOM 937 C CA . SER A 1 118 ? 16.900 -5.169 14.213 1.00 97.88 118 SER A CA 1
ATOM 938 C C . SER A 1 118 ? 16.180 -6.426 13.726 1.00 97.88 118 SER A C 1
ATOM 940 O O . SER A 1 118 ? 16.332 -7.476 14.340 1.00 97.88 118 SER A O 1
ATOM 942 N N . ASP A 1 119 ? 15.392 -6.321 12.656 1.00 97.44 119 ASP A N 1
ATOM 943 C CA . ASP A 1 119 ? 14.538 -7.393 12.139 1.00 97.44 119 ASP A CA 1
ATOM 944 C C . ASP A 1 119 ? 14.397 -7.312 10.601 1.00 97.44 119 ASP A C 1
ATOM 946 O O . ASP A 1 119 ? 13.325 -7.013 10.062 1.00 97.44 119 ASP A O 1
ATOM 950 N N . PRO A 1 120 ? 15.484 -7.582 9.854 1.00 94.81 120 PRO A N 1
ATOM 951 C CA . PRO A 1 120 ? 15.503 -7.447 8.395 1.00 94.81 120 PRO A CA 1
ATOM 952 C C . PRO A 1 120 ? 14.567 -8.427 7.671 1.00 94.81 120 PRO A C 1
ATOM 954 O O . PRO A 1 120 ? 14.291 -8.254 6.485 1.00 94.81 120 PRO A O 1
ATOM 957 N N . GLY A 1 121 ? 14.086 -9.472 8.358 1.00 95.25 121 GLY A N 1
ATOM 958 C CA . GLY A 1 121 ? 13.127 -10.424 7.799 1.00 95.25 121 GLY A CA 1
ATOM 959 C C . GLY A 1 121 ? 11.745 -9.805 7.591 1.00 95.25 121 GLY A C 1
ATOM 960 O O . GLY A 1 121 ? 11.112 -10.058 6.565 1.00 95.25 121 GLY A O 1
ATOM 961 N N . HIS A 1 122 ? 11.300 -8.966 8.531 1.00 94.62 122 HIS A N 1
ATOM 962 C CA . HIS A 1 122 ? 10.017 -8.260 8.446 1.00 94.62 122 HIS A CA 1
ATOM 963 C C . HIS A 1 122 ? 10.142 -6.862 7.834 1.00 94.62 122 HIS A C 1
ATOM 965 O O . HIS A 1 122 ? 9.200 -6.392 7.196 1.00 94.62 122 HIS A O 1
ATOM 971 N N . TYR A 1 123 ? 11.303 -6.224 7.974 1.00 95.56 123 TYR A N 1
ATOM 972 C CA . TYR A 1 123 ? 11.591 -4.902 7.422 1.00 95.56 123 TYR A CA 1
ATOM 973 C C . TYR A 1 123 ? 12.708 -5.032 6.388 1.00 95.56 123 TYR A C 1
ATOM 975 O O . TYR A 1 123 ? 13.876 -4.931 6.745 1.00 95.56 123 TYR A O 1
ATOM 983 N N . PRO A 1 124 ? 12.391 -5.317 5.115 1.00 90.88 124 PRO A N 1
ATOM 984 C CA . PRO A 1 124 ? 13.390 -5.683 4.110 1.00 90.88 124 PRO A CA 1
ATOM 985 C C . PRO A 1 124 ? 14.234 -4.507 3.597 1.00 90.88 124 PRO A C 1
ATOM 987 O O . PRO A 1 124 ? 15.229 -4.743 2.914 1.00 90.88 124 PRO A O 1
ATOM 990 N N . ASP A 1 125 ? 13.855 -3.267 3.911 1.00 91.62 125 ASP A N 1
ATOM 991 C CA . ASP A 1 125 ? 14.578 -2.051 3.543 1.00 91.62 125 ASP A CA 1
ATOM 992 C C . ASP A 1 125 ? 14.507 -0.988 4.652 1.00 91.62 125 ASP A C 1
ATOM 994 O O . ASP A 1 125 ? 13.699 -1.085 5.577 1.00 91.62 125 ASP A O 1
ATOM 998 N N . ASP A 1 126 ? 15.393 0.005 4.570 1.00 92.38 126 ASP A N 1
ATOM 999 C CA . ASP A 1 126 ? 15.576 1.070 5.560 1.00 92.38 126 ASP A CA 1
ATOM 1000 C C . ASP A 1 126 ? 14.782 2.350 5.245 1.00 92.38 126 ASP A C 1
ATOM 1002 O O . ASP A 1 126 ? 15.028 3.403 5.845 1.00 92.38 126 ASP A O 1
ATOM 1006 N N . ASN A 1 127 ? 13.844 2.295 4.295 1.00 92.00 127 ASN A N 1
ATOM 1007 C CA . ASN A 1 127 ? 13.194 3.484 3.778 1.00 92.00 127 ASN A CA 1
ATOM 1008 C C . ASN A 1 127 ? 11.798 3.705 4.376 1.00 92.00 127 ASN A C 1
ATOM 1010 O O . ASN A 1 127 ? 11.092 2.790 4.793 1.00 92.00 127 ASN A O 1
ATOM 1014 N N . HIS A 1 128 ? 11.375 4.969 4.384 1.00 91.19 128 HIS A N 1
ATOM 1015 C CA . HIS A 1 128 ? 9.981 5.305 4.661 1.00 91.19 128 HIS A CA 1
ATOM 1016 C C . HIS A 1 128 ? 9.119 4.995 3.435 1.00 91.19 128 HIS A C 1
ATOM 1018 O O . HIS A 1 128 ? 9.592 5.062 2.297 1.00 91.19 128 HIS A O 1
ATOM 1024 N N . LYS A 1 129 ? 7.833 4.722 3.666 1.00 93.69 129 LYS A N 1
ATOM 1025 C CA . LYS A 1 129 ? 6.883 4.366 2.608 1.00 93.69 129 LYS A CA 1
ATOM 1026 C C . LYS A 1 129 ? 5.687 5.323 2.589 1.00 93.69 129 LYS A C 1
ATOM 1028 O O . LYS A 1 129 ? 4.615 4.984 3.085 1.00 93.69 129 LYS A O 1
ATOM 1033 N N . PRO A 1 130 ? 5.867 6.550 2.068 1.00 94.56 130 PRO A N 1
ATOM 1034 C CA . PRO A 1 130 ? 4.763 7.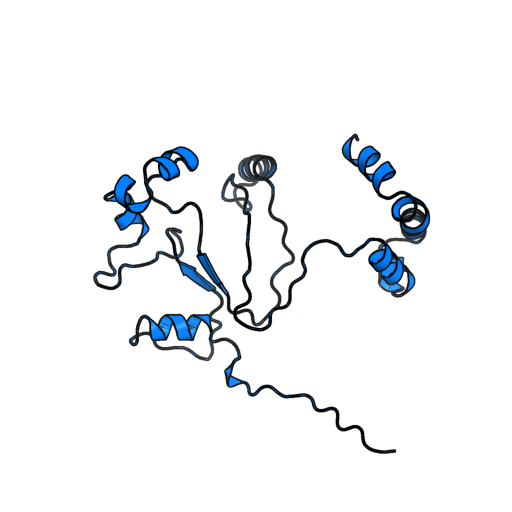476 1.898 1.00 94.56 130 PRO A CA 1
ATOM 1035 C C . PRO A 1 130 ? 3.894 6.986 0.735 1.00 94.56 130 PRO A C 1
ATOM 1037 O O . PRO A 1 130 ? 4.399 6.657 -0.339 1.00 94.56 130 PRO A O 1
ATOM 1040 N N . GLU A 1 131 ? 2.585 6.934 0.952 1.00 96.75 131 GLU A N 1
ATOM 1041 C CA . GLU A 1 131 ? 1.620 6.408 -0.013 1.00 96.75 131 GLU A CA 1
ATOM 1042 C C . GLU A 1 131 ? 0.540 7.454 -0.305 1.00 96.75 131 GLU A C 1
ATOM 1044 O O . GLU A 1 131 ? 0.190 8.273 0.543 1.00 96.75 131 GLU A O 1
ATOM 1049 N N . MET A 1 132 ? 0.017 7.429 -1.530 1.00 97.19 132 MET A N 1
ATOM 1050 C CA . MET A 1 132 ? -1.101 8.260 -1.967 1.00 97.19 132 MET A CA 1
ATOM 1051 C C . MET A 1 132 ? -2.072 7.385 -2.753 1.00 97.19 132 MET A C 1
ATOM 1053 O O . MET A 1 132 ? -1.657 6.663 -3.660 1.00 97.19 132 MET A O 1
ATOM 1057 N N . ALA A 1 133 ? -3.358 7.466 -2.416 1.00 96.62 133 ALA A N 1
ATOM 1058 C CA . ALA A 1 133 ? -4.425 6.770 -3.121 1.00 96.62 133 ALA A CA 1
ATOM 1059 C C . ALA A 1 133 ? -5.291 7.775 -3.889 1.00 96.62 133 ALA A C 1
ATOM 1061 O O . ALA A 1 133 ? -5.641 8.831 -3.365 1.00 96.62 133 ALA A O 1
ATOM 1062 N N . VAL A 1 134 ? -5.646 7.430 -5.128 1.00 97.19 134 VAL A N 1
ATOM 1063 C CA . VAL A 1 134 ? -6.590 8.189 -5.956 1.00 97.19 134 VAL A CA 1
ATOM 1064 C C . VAL A 1 134 ? -7.700 7.239 -6.385 1.00 97.19 134 VAL A C 1
ATOM 1066 O O . VAL A 1 134 ? -7.433 6.193 -6.977 1.00 97.19 134 VAL A O 1
ATOM 1069 N N . ALA A 1 135 ? -8.940 7.598 -6.061 1.00 96.06 135 ALA A N 1
ATOM 1070 C 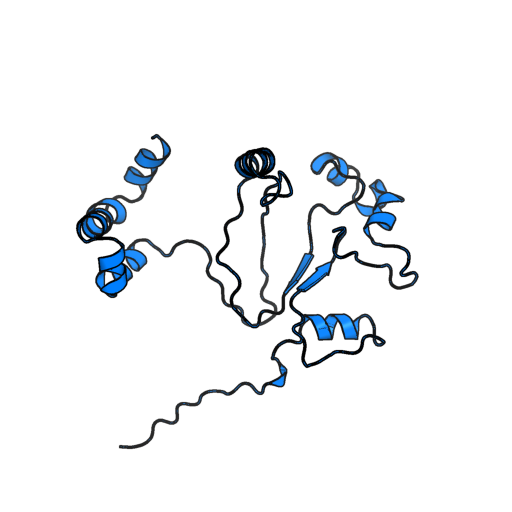CA . ALA A 1 135 ? -10.114 6.795 -6.365 1.00 96.06 135 ALA A CA 1
ATOM 1071 C C . ALA A 1 135 ? -10.444 6.858 -7.869 1.00 96.06 135 ALA A C 1
ATOM 1073 O O . ALA A 1 135 ? -10.644 7.939 -8.420 1.00 96.06 135 ALA A O 1
ATOM 1074 N N . ILE A 1 136 ? -10.479 5.695 -8.529 1.00 93.12 136 ILE A N 1
ATOM 1075 C CA . ILE A 1 136 ? -10.939 5.542 -9.927 1.00 93.12 136 ILE A CA 1
ATOM 1076 C C . ILE A 1 136 ? -12.430 5.170 -9.957 1.00 93.12 136 ILE A C 1
ATOM 1078 O O . ILE A 1 136 ? -13.167 5.582 -10.849 1.00 93.12 136 ILE A O 1
ATOM 1082 N N . THR A 1 137 ? -12.862 4.394 -8.966 1.00 91.38 137 THR A N 1
ATOM 1083 C CA . THR A 1 137 ? -14.257 4.069 -8.646 1.00 91.38 137 THR A CA 1
ATOM 1084 C C . THR A 1 137 ? -14.547 4.535 -7.224 1.00 91.38 137 THR A C 1
ATOM 1086 O O . THR A 1 137 ? -13.619 4.947 -6.523 1.00 91.38 137 THR A O 1
ATOM 1089 N N . ASP A 1 138 ? -15.794 4.406 -6.769 1.00 94.31 138 ASP A N 1
ATOM 1090 C CA . ASP A 1 138 ? -16.116 4.557 -5.348 1.00 94.31 138 ASP A CA 1
ATOM 1091 C C . ASP A 1 138 ? -15.159 3.713 -4.497 1.00 94.31 138 ASP A C 1
ATOM 1093 O O . ASP A 1 138 ? -14.819 2.575 -4.844 1.00 94.31 138 ASP A O 1
ATOM 1097 N N . PHE A 1 139 ? -14.662 4.326 -3.427 1.00 94.25 139 PHE A N 1
ATOM 1098 C CA . PHE A 1 139 ? -13.572 3.798 -2.623 1.00 94.25 139 PHE A CA 1
ATOM 1099 C C . PHE A 1 139 ? -13.787 4.147 -1.154 1.00 94.25 139 PHE A C 1
ATOM 1101 O O . PHE A 1 139 ? -14.075 5.294 -0.811 1.00 94.25 139 PHE A O 1
ATOM 1108 N N . GLU A 1 140 ? -13.595 3.153 -0.294 1.00 96.19 140 GLU A N 1
ATOM 1109 C CA . GLU A 1 140 ? -13.695 3.280 1.155 1.00 96.19 140 GLU A CA 1
ATOM 1110 C C . GLU A 1 140 ? -12.341 2.959 1.793 1.00 96.19 140 GLU A C 1
ATOM 1112 O O . GLU A 1 140 ? -11.656 2.015 1.393 1.00 96.19 140 GLU A O 1
ATOM 1117 N N . ALA A 1 141 ? -11.954 3.733 2.807 1.00 96.31 141 ALA A N 1
ATOM 1118 C CA . ALA A 1 141 ? -10.716 3.514 3.542 1.00 96.31 141 ALA A CA 1
ATOM 1119 C C . ALA A 1 141 ? -10.834 3.923 5.008 1.00 96.31 141 ALA A C 1
ATOM 1121 O O . ALA A 1 141 ? -11.506 4.895 5.355 1.00 96.31 141 ALA A O 1
ATOM 1122 N N . PHE A 1 142 ? -10.086 3.219 5.858 1.00 97.06 142 PHE A N 1
ATOM 1123 C CA . PHE A 1 142 ? -9.722 3.715 7.179 1.00 97.06 142 PHE A CA 1
ATOM 1124 C C . PHE A 1 142 ? -8.443 4.544 7.060 1.00 97.06 142 PHE A C 1
ATOM 1126 O O . PHE A 1 142 ? -7.439 4.061 6.541 1.00 97.06 142 PHE A O 1
ATOM 1133 N N . CYS A 1 143 ? -8.476 5.788 7.538 1.00 96.94 143 CYS A N 1
ATOM 1134 C CA . CYS A 1 143 ? -7.333 6.692 7.487 1.00 96.94 143 CYS A CA 1
ATOM 1135 C C . CYS A 1 143 ? -7.291 7.568 8.740 1.00 96.94 143 CYS A C 1
ATOM 1137 O O . CYS A 1 143 ? -8.129 8.451 8.917 1.00 96.94 143 CYS A O 1
ATOM 1139 N N . GLY A 1 144 ? -6.290 7.329 9.588 1.00 95.62 144 GLY A N 1
ATOM 1140 C CA . GLY A 1 144 ? -6.109 8.050 10.845 1.00 95.62 144 GLY A CA 1
ATOM 1141 C C . GLY A 1 144 ? -7.131 7.687 11.925 1.00 95.62 144 GLY A C 1
ATOM 1142 O O . GLY A 1 144 ? -8.046 6.884 11.727 1.00 95.62 144 GLY A O 1
ATOM 1143 N N . PHE A 1 145 ? -6.945 8.282 13.101 1.00 95.75 145 PHE A N 1
ATOM 1144 C CA . PHE A 1 145 ? -7.914 8.191 14.187 1.00 95.75 145 PHE A CA 1
ATOM 1145 C C . PHE A 1 145 ? -9.111 9.106 13.923 1.00 95.75 145 PHE A C 1
ATOM 1147 O O . PHE A 1 145 ? -8.988 10.158 13.293 1.00 95.75 145 PHE A O 1
ATOM 1154 N N . LYS A 1 146 ? -10.276 8.714 14.447 1.00 94.44 146 LYS A N 1
ATOM 1155 C CA . LYS A 1 146 ? -11.446 9.595 14.499 1.00 94.44 146 LYS A CA 1
ATOM 1156 C C . LYS A 1 146 ? -11.164 10.818 15.388 1.00 94.44 146 LYS A C 1
ATOM 1158 O O . LYS A 1 146 ? -10.308 10.736 16.272 1.00 94.44 146 LYS A O 1
ATOM 1163 N N . PRO A 1 147 ? -11.911 11.921 15.208 1.00 91.44 147 PRO A N 1
ATOM 1164 C CA . PRO A 1 147 ? -11.951 13.005 16.185 1.00 91.44 147 PRO A CA 1
ATOM 1165 C C . PRO A 1 147 ? -12.211 12.478 17.603 1.00 91.44 147 PRO A C 1
ATOM 1167 O O . PRO A 1 147 ? -12.966 11.518 17.783 1.00 91.44 147 PRO A O 1
ATOM 1170 N N . LEU A 1 148 ? -11.566 13.083 18.604 1.00 90.88 148 LEU A N 1
ATOM 1171 C CA . LEU A 1 148 ? -11.585 12.573 19.980 1.00 90.88 148 LEU A CA 1
ATOM 1172 C C . LEU A 1 148 ? -13.010 12.490 20.549 1.00 90.88 148 LEU A C 1
ATOM 1174 O O . LEU A 1 148 ? -13.339 11.526 21.235 1.00 90.88 148 LEU A O 1
ATOM 1178 N N . ASP A 1 149 ? -13.871 13.455 20.224 1.00 89.69 149 ASP A N 1
ATOM 1179 C CA . ASP A 1 149 ? -15.281 13.496 20.624 1.00 89.69 149 ASP A CA 1
ATOM 1180 C C . ASP A 1 149 ? -16.068 12.294 20.085 1.00 89.69 149 ASP A C 1
ATOM 1182 O O . ASP A 1 149 ? -16.829 11.670 20.827 1.00 89.69 149 ASP A O 1
ATOM 1186 N N . GLN A 1 150 ? -15.809 11.889 18.838 1.00 93.56 150 GLN A N 1
ATOM 1187 C CA . GLN A 1 150 ? -16.409 10.687 18.256 1.00 93.56 150 GLN A CA 1
ATOM 1188 C C . GLN A 1 150 ? -15.881 9.407 18.910 1.00 93.56 150 GLN A C 1
ATOM 1190 O O . GLN A 1 150 ? -16.633 8.449 19.076 1.00 93.56 150 GLN A O 1
ATOM 1195 N N . ILE A 1 151 ? -14.598 9.365 19.290 1.00 94.25 151 ILE A N 1
ATOM 1196 C CA . ILE A 1 151 ? -14.037 8.222 20.029 1.00 94.25 151 ILE A CA 1
ATOM 1197 C C . ILE A 1 151 ? -14.737 8.087 21.385 1.00 94.25 151 ILE A C 1
ATOM 1199 O O . ILE A 1 151 ? -15.149 6.988 21.750 1.00 94.25 151 ILE A O 1
ATOM 1203 N N . THR A 1 152 ? -14.938 9.192 22.105 1.00 91.69 152 THR A N 1
ATOM 1204 C CA . THR A 1 152 ? -15.675 9.187 23.374 1.00 91.69 152 THR A CA 1
ATOM 1205 C C . THR A 1 152 ? -17.135 8.782 23.201 1.00 91.69 152 THR A C 1
ATOM 1207 O O . THR A 1 152 ? -17.643 8.006 24.009 1.00 91.69 152 THR A O 1
ATOM 1210 N N . GLU A 1 153 ? -17.818 9.250 22.153 1.00 93.44 153 GLU A N 1
ATOM 1211 C CA . GLU A 1 153 ? -19.180 8.795 21.857 1.00 93.44 153 GLU A CA 1
ATOM 1212 C C . GLU A 1 153 ? -19.219 7.270 21.679 1.00 93.44 153 GLU A C 1
ATOM 1214 O O . GLU A 1 153 ? -20.061 6.601 22.278 1.00 93.44 153 GLU A O 1
ATOM 1219 N N . LEU A 1 154 ? -18.271 6.704 20.922 1.00 95.56 154 LEU A N 1
ATOM 1220 C CA . LEU A 1 154 ? -18.170 5.258 20.714 1.00 95.56 154 LEU A CA 1
ATOM 1221 C C . LEU A 1 154 ? -17.888 4.500 22.017 1.00 95.56 154 LEU A C 1
ATOM 1223 O O . LEU A 1 154 ? -18.536 3.486 22.268 1.00 95.56 154 LEU A O 1
ATOM 1227 N N . LEU A 1 155 ? -16.980 5.002 22.860 1.00 95.06 155 LEU A N 1
ATOM 1228 C CA . LEU A 1 155 ? -16.681 4.419 24.174 1.00 95.06 155 LEU A CA 1
ATOM 1229 C C . LEU A 1 155 ? -17.895 4.422 25.111 1.00 95.06 155 LEU A C 1
ATOM 1231 O O . LEU A 1 155 ? -18.039 3.513 25.921 1.00 95.06 155 LEU A O 1
ATOM 1235 N N . ASN A 1 156 ? -18.775 5.418 25.017 1.00 91.50 156 ASN A N 1
ATOM 1236 C CA . ASN A 1 156 ? -19.992 5.475 25.832 1.00 91.50 156 ASN A CA 1
ATOM 1237 C C . ASN A 1 156 ? -21.128 4.623 25.253 1.00 91.50 156 ASN A C 1
ATOM 1239 O O . ASN A 1 156 ? -21.958 4.103 25.996 1.00 91.50 156 ASN A O 1
ATOM 1243 N N . LYS A 1 157 ? -21.187 4.502 23.924 1.00 96.56 157 LYS A N 1
ATOM 1244 C CA . LYS A 1 157 ? -22.283 3.842 23.207 1.00 96.56 157 LYS A CA 1
ATOM 1245 C C . LYS A 1 157 ? -22.101 2.333 23.061 1.00 96.56 157 LYS A C 1
ATOM 1247 O O . LYS A 1 157 ? -23.102 1.636 22.925 1.00 96.56 157 LYS A O 1
ATOM 1252 N N . ILE A 1 158 ? -20.861 1.838 23.049 1.00 97.50 158 ILE A N 1
ATOM 1253 C CA . ILE A 1 158 ? -20.530 0.426 22.805 1.00 97.50 158 ILE A CA 1
ATOM 1254 C C . ILE A 1 158 ? -19.975 -0.194 24.100 1.00 97.50 158 ILE A C 1
ATOM 1256 O O . ILE A 1 158 ? -18.797 0.014 24.408 1.00 97.50 158 ILE A O 1
ATOM 1260 N N . PRO A 1 159 ? -20.788 -0.953 24.864 1.00 96.94 159 PRO A N 1
ATOM 1261 C CA . PRO A 1 159 ? -20.372 -1.529 26.143 1.00 96.94 159 PRO A CA 1
ATOM 1262 C C . PRO A 1 159 ? -19.137 -2.427 26.040 1.00 96.94 159 PRO A C 1
ATOM 1264 O O . PRO A 1 159 ? -18.260 -2.340 26.890 1.00 96.94 159 PRO A O 1
ATOM 1267 N N . GLU A 1 160 ? -19.021 -3.227 24.979 1.00 98.12 160 GLU A N 1
ATOM 1268 C CA . GLU A 1 160 ? -17.894 -4.140 24.766 1.00 98.12 160 GLU A CA 1
ATOM 1269 C C . GLU A 1 160 ? -16.584 -3.376 24.550 1.00 98.12 160 GLU A C 1
ATOM 1271 O O . GLU A 1 160 ? -15.524 -3.797 25.011 1.00 98.12 160 GLU A O 1
ATOM 1276 N N . PHE A 1 161 ? -16.648 -2.226 23.867 1.00 96.44 161 PHE A N 1
ATOM 1277 C CA . PHE A 1 161 ? -15.476 -1.379 23.670 1.00 96.44 161 PHE A CA 1
ATOM 1278 C C . PHE A 1 161 ? -15.090 -0.670 24.969 1.00 96.44 161 PHE A C 1
ATOM 1280 O O . PHE A 1 161 ? -13.912 -0.613 25.308 1.00 96.44 161 PHE A O 1
ATOM 1287 N N . ASN A 1 162 ? -16.075 -0.190 25.731 1.00 95.75 162 ASN A N 1
ATOM 1288 C CA . ASN A 1 162 ? -15.842 0.379 27.056 1.00 95.75 162 ASN A CA 1
ATOM 1289 C C . ASN A 1 162 ? -15.166 -0.627 27.997 1.00 95.75 162 ASN A C 1
ATOM 1291 O O . ASN A 1 162 ? -14.158 -0.312 28.625 1.00 95.75 162 ASN A O 1
ATOM 1295 N N . GLU A 1 163 ? -15.706 -1.845 28.063 1.00 97.12 163 GLU A N 1
ATOM 1296 C CA . GLU A 1 163 ? -15.216 -2.915 28.928 1.00 97.12 163 GLU A CA 1
ATOM 1297 C C . GLU A 1 163 ? -13.795 -3.339 28.552 1.00 97.12 163 GLU A C 1
ATOM 1299 O O . GLU A 1 163 ? -12.958 -3.495 29.439 1.00 97.12 163 GLU A O 1
ATOM 1304 N N . LEU A 1 164 ? -13.496 -3.439 27.251 1.00 97.19 164 LEU A N 1
ATOM 1305 C CA . LEU A 1 164 ? -12.154 -3.744 26.755 1.00 97.19 164 LEU A CA 1
ATOM 1306 C C . LEU A 1 164 ? -11.107 -2.717 27.212 1.00 97.19 164 LEU A C 1
ATOM 1308 O O . LEU A 1 164 ? -9.973 -3.088 27.510 1.00 97.19 164 LEU A O 1
ATOM 1312 N N . ILE A 1 165 ? -11.470 -1.432 27.236 1.00 96.69 165 ILE A N 1
ATOM 1313 C CA . ILE A 1 165 ? -10.563 -0.338 27.616 1.00 96.69 165 ILE A CA 1
ATOM 1314 C C . ILE A 1 165 ? -10.484 -0.163 29.140 1.00 96.69 165 ILE A C 1
ATOM 1316 O O . ILE A 1 165 ? -9.423 0.167 29.667 1.00 96.69 165 ILE A O 1
ATOM 1320 N N . GLY A 1 166 ? -11.586 -0.407 29.852 1.00 95.75 166 GLY A N 1
ATOM 1321 C CA . GLY A 1 166 ? -11.697 -0.261 31.300 1.00 95.75 166 GLY A CA 1
ATOM 1322 C C . GLY A 1 166 ? -12.206 1.118 31.733 1.00 95.75 166 GLY A C 1
ATOM 1323 O O . GLY A 1 166 ? -11.756 2.160 31.251 1.00 95.75 166 GLY A O 1
ATOM 1324 N N . LYS A 1 167 ? -13.139 1.126 32.695 1.00 91.94 167 LYS A N 1
ATOM 1325 C CA . LYS A 1 167 ? -13.888 2.325 33.123 1.00 91.94 167 LYS A CA 1
ATOM 1326 C C . LYS A 1 167 ? -12.997 3.501 33.528 1.00 91.94 167 LYS A C 1
ATOM 1328 O O . LYS A 1 167 ? -13.236 4.617 33.084 1.00 91.94 167 LYS A O 1
ATOM 1333 N N . GLU A 1 168 ? -11.953 3.247 34.316 1.00 92.31 168 GLU A N 1
ATOM 1334 C CA . GLU A 1 168 ? -11.029 4.285 34.797 1.00 92.31 168 GLU A CA 1
ATOM 1335 C C . GLU A 1 168 ? -10.317 5.011 33.641 1.00 92.31 168 GLU A C 1
ATOM 1337 O O . GLU A 1 168 ? -10.216 6.243 33.624 1.00 92.31 168 GLU A O 1
ATOM 1342 N N . LEU A 1 169 ? -9.870 4.260 32.629 1.00 93.00 169 LEU A N 1
ATOM 1343 C CA . LEU A 1 169 ? -9.193 4.829 31.467 1.00 93.00 169 LEU A CA 1
ATOM 1344 C C . LEU A 1 169 ? -10.174 5.592 30.568 1.00 93.00 169 LEU A C 1
ATOM 1346 O O . LEU A 1 169 ? -9.836 6.667 30.072 1.00 93.00 169 LEU A O 1
ATOM 1350 N N . VAL A 1 170 ? -11.404 5.093 30.409 1.00 92.38 170 VAL A N 1
ATOM 1351 C CA . VAL A 1 170 ? -12.462 5.800 29.670 1.00 92.38 170 VAL A CA 1
ATOM 1352 C C . VAL A 1 170 ? -12.832 7.120 30.349 1.00 92.38 170 VAL A C 1
ATOM 1354 O O . VAL A 1 170 ? -12.954 8.145 29.671 1.00 92.38 170 VAL A O 1
ATOM 1357 N N . GLU A 1 171 ? -12.977 7.129 31.675 1.00 89.69 171 GLU A N 1
ATOM 1358 C CA . GLU A 1 171 ? -13.247 8.342 32.451 1.00 89.69 171 GLU A CA 1
ATOM 1359 C C . GLU A 1 171 ? -12.098 9.348 32.332 1.00 89.69 171 GLU A C 1
ATOM 1361 O O . GLU A 1 171 ? -12.344 10.537 32.112 1.00 89.69 171 GLU A O 1
ATOM 1366 N N . THR A 1 172 ? -10.848 8.881 32.400 1.00 88.50 172 THR A N 1
ATOM 1367 C CA . THR A 1 172 ? -9.655 9.722 32.220 1.00 88.50 172 THR A CA 1
ATOM 1368 C C . THR A 1 172 ? -9.611 10.330 30.819 1.00 88.50 172 THR A C 1
ATOM 1370 O O . THR A 1 172 ? -9.459 11.544 30.670 1.00 88.50 172 THR A O 1
ATOM 1373 N N . PHE A 1 173 ? -9.802 9.518 29.777 1.00 86.94 173 PHE A N 1
ATOM 1374 C CA . PHE A 1 173 ? -9.839 9.980 28.389 1.00 86.94 173 PHE A CA 1
ATOM 1375 C C . PHE A 1 173 ? -10.937 11.032 28.172 1.00 86.94 173 PHE A C 1
ATOM 1377 O O . PHE A 1 173 ? -10.689 12.111 27.633 1.00 86.94 173 PHE A O 1
ATOM 1384 N N . THR A 1 174 ? -12.136 10.763 28.685 1.00 85.12 174 THR A N 1
ATOM 1385 C CA . THR A 1 174 ? -13.305 11.633 28.517 1.00 85.12 174 THR A CA 1
ATOM 1386 C C . THR A 1 174 ? -13.176 12.955 29.276 1.00 85.12 174 THR A C 1
ATOM 1388 O O . THR A 1 174 ? -13.590 14.000 28.779 1.00 85.12 174 THR A O 1
ATOM 1391 N N . ASN A 1 175 ? -12.605 12.941 30.482 1.00 81.19 175 ASN A N 1
ATOM 1392 C CA . ASN A 1 175 ? -12.557 14.129 31.333 1.00 81.19 175 ASN A CA 1
ATOM 1393 C C . ASN A 1 175 ? -11.304 14.987 31.142 1.00 81.19 175 ASN A C 1
ATOM 1395 O O . ASN A 1 175 ? -11.386 16.193 31.370 1.00 81.19 175 ASN A O 1
ATOM 1399 N N . VAL A 1 176 ? -10.180 14.395 30.732 1.00 71.69 176 VAL A N 1
ATOM 1400 C CA . VAL A 1 176 ? -8.880 15.080 30.640 1.00 71.69 176 VAL A CA 1
ATOM 1401 C C . VAL A 1 176 ? -8.539 15.415 29.190 1.00 71.69 176 VAL A C 1
ATOM 1403 O O . VAL A 1 176 ? -8.305 16.574 28.847 1.00 71.69 176 VAL A O 1
ATOM 1406 N N . TRP A 1 177 ? -8.579 14.418 28.307 1.00 66.94 177 TRP A N 1
ATOM 1407 C CA . TRP A 1 177 ? -8.059 14.550 26.945 1.00 66.94 177 TRP A CA 1
ATOM 1408 C C . TRP A 1 177 ? -9.003 15.298 26.003 1.00 66.94 177 TRP A C 1
ATOM 1410 O O . TRP A 1 177 ? -8.539 16.030 25.132 1.00 66.94 177 TRP A O 1
ATOM 1420 N N . LEU A 1 178 ? -10.318 15.184 26.207 1.00 65.94 178 LEU A N 1
ATOM 1421 C CA . LEU A 1 178 ? -11.292 15.973 25.447 1.00 65.94 178 LEU A CA 1
ATOM 1422 C C . LEU A 1 178 ? -11.296 17.457 25.813 1.00 65.94 178 LEU A C 1
ATOM 1424 O O . LEU A 1 178 ? -11.508 18.300 24.944 1.00 65.94 178 LEU A O 1
ATOM 1428 N N . LYS A 1 179 ? -11.122 17.781 27.098 1.00 68.19 179 LYS A N 1
ATOM 1429 C CA . LYS A 1 179 ? -11.271 19.158 27.589 1.00 68.19 179 LYS A CA 1
ATOM 1430 C C . LYS A 1 179 ? -10.017 19.995 27.341 1.00 68.19 179 LYS A C 1
ATOM 1432 O O . LYS A 1 179 ? -10.143 21.191 27.101 1.00 68.19 179 LYS A O 1
ATOM 1437 N N . GLU A 1 180 ? -8.837 19.368 27.323 1.00 66.94 180 GLU A N 1
ATOM 1438 C CA . GLU A 1 180 ? -7.559 20.033 27.030 1.00 66.94 180 GLU A CA 1
ATOM 1439 C C . GLU A 1 180 ? -6.664 19.212 26.071 1.00 66.94 180 GLU A C 1
ATOM 1441 O O . GLU A 1 180 ? -5.635 18.667 26.482 1.00 66.94 180 GLU A O 1
ATOM 1446 N N . PRO A 1 181 ? -7.005 19.114 24.772 1.00 61.25 181 PRO A N 1
ATOM 1447 C CA . PRO A 1 181 ? -6.303 18.212 23.856 1.00 61.25 181 PRO A CA 1
ATOM 1448 C C . PRO A 1 181 ? -4.830 18.591 23.618 1.00 61.25 181 PRO A C 1
ATOM 1450 O O . PRO A 1 181 ? -3.959 17.726 23.597 1.00 61.25 181 PRO A O 1
ATOM 1453 N N . MET A 1 182 ? -4.526 19.886 23.447 1.00 55.69 182 MET A N 1
ATOM 1454 C CA . MET A 1 182 ? -3.168 20.346 23.106 1.00 55.69 182 MET A CA 1
ATOM 1455 C C . MET A 1 182 ? -2.213 20.421 24.304 1.00 55.69 182 MET A C 1
ATOM 1457 O O . MET A 1 182 ? -1.012 20.220 24.129 1.00 55.69 182 MET A O 1
ATOM 1461 N N . THR A 1 183 ? -2.713 20.682 25.514 1.00 59.16 183 THR A N 1
ATOM 1462 C CA . THR A 1 183 ? -1.873 20.756 26.721 1.00 59.16 183 THR A CA 1
ATOM 1463 C C . THR A 1 183 ? -1.317 19.375 27.092 1.00 59.16 183 THR A C 1
ATOM 1465 O O . THR A 1 183 ? -0.161 19.260 27.493 1.00 59.16 183 THR A O 1
ATOM 1468 N N . ASN A 1 184 ? -2.110 18.319 26.881 1.00 53.25 184 ASN A N 1
ATOM 1469 C CA . ASN A 1 184 ? -1.792 16.950 27.299 1.00 53.25 184 ASN A CA 1
ATOM 1470 C C . ASN A 1 184 ? -0.978 16.145 26.269 1.00 53.25 184 ASN A C 1
ATOM 1472 O O . ASN A 1 184 ? -0.252 15.226 26.634 1.00 53.25 184 ASN A O 1
ATOM 1476 N N . LEU A 1 185 ? -1.031 16.495 24.980 1.00 53.91 185 LEU A N 1
ATOM 1477 C CA . LEU A 1 185 ? -0.175 15.863 23.963 1.00 53.91 185 LEU A CA 1
ATOM 1478 C C . LEU A 1 185 ? 1.314 16.177 24.187 1.00 53.91 185 LEU A C 1
ATOM 1480 O O . LEU A 1 185 ? 2.164 15.309 24.008 1.00 53.91 185 LEU A O 1
ATOM 1484 N N . ASN A 1 186 ? 1.638 17.387 24.648 1.00 47.91 186 ASN A N 1
ATOM 1485 C CA . ASN A 1 186 ? 3.023 17.792 24.903 1.00 47.91 186 ASN A CA 1
ATOM 1486 C C . ASN A 1 186 ? 3.646 17.110 26.132 1.00 47.91 186 ASN A C 1
ATOM 1488 O O . ASN A 1 186 ? 4.863 16.942 26.167 1.00 47.91 186 ASN A O 1
ATOM 1492 N N . SER A 1 187 ? 2.849 16.692 27.123 1.00 51.91 187 SER A N 1
ATOM 1493 C CA . SER A 1 187 ? 3.365 15.984 28.303 1.00 51.91 187 SER A CA 1
ATOM 1494 C C . SER A 1 187 ? 3.696 14.515 28.024 1.00 51.91 187 SER A C 1
ATOM 1496 O O . SER A 1 187 ? 4.571 13.970 28.688 1.00 51.91 187 SER A O 1
ATOM 1498 N N . LEU A 1 188 ? 3.063 13.897 27.018 1.00 46.59 188 LEU A N 1
ATOM 1499 C CA . LEU A 1 188 ? 3.318 12.506 26.618 1.00 46.59 188 LEU A CA 1
ATOM 1500 C C . LEU A 1 188 ? 4.499 12.357 25.641 1.00 46.59 188 LEU A C 1
ATOM 1502 O O . LEU A 1 188 ? 5.131 11.310 25.586 1.00 46.59 188 LEU A O 1
ATOM 1506 N N . VAL A 1 189 ? 4.794 13.393 24.849 1.00 41.44 189 VAL A N 1
ATOM 1507 C CA . VAL A 1 189 ? 5.901 13.385 23.869 1.00 41.44 189 VAL A CA 1
ATOM 1508 C C . VAL A 1 189 ? 7.253 13.718 24.526 1.00 41.44 189 VAL A C 1
ATOM 1510 O O . VAL A 1 189 ? 8.304 13.517 23.919 1.00 41.44 189 VAL A O 1
ATOM 1513 N N . MET A 1 190 ? 7.246 14.206 25.772 1.00 37.41 190 MET A N 1
ATOM 1514 C CA . MET A 1 190 ? 8.451 14.546 26.545 1.00 37.41 190 MET A CA 1
ATOM 1515 C C . MET A 1 190 ? 8.801 13.549 27.667 1.00 37.41 190 MET A C 1
ATOM 1517 O O . MET A 1 190 ? 9.716 13.829 28.444 1.00 37.41 190 MET A O 1
ATOM 1521 N N . SER A 1 191 ? 8.119 12.402 27.747 1.00 35.75 191 SER A N 1
ATOM 1522 C CA . SER A 1 191 ? 8.453 11.273 28.636 1.00 35.75 191 SER A CA 1
ATOM 1523 C C . SER A 1 191 ? 9.013 10.098 27.848 1.00 35.75 191 SER A C 1
ATOM 1525 O O . SER A 1 191 ? 10.030 9.523 28.288 1.00 35.75 191 SER A O 1
#

Foldseek 3Di:
DDDDPPPPVPPPCPLAACPQVVVVCVLPVPDDDDPVDHDFKDKDWQDPVHFDADPVDRVDTPLNVQLVPVCVPQNPVNCVVVVDRRTDPDIDMDGDDPDDDDDDDWDALVVLLVCCVVPCPVRVDSHTDDDDDDDPDDDDDDDDDDDLVVVLVCLVVPVVNVVVCDVVNSCCSVPPCVVCVVVVVVVVVVD

Radius of gyration: 24.18 Å; chains: 1; bounding box: 70×38×63 Å

Sequence (191 aa):
MPSSESGTTTYPNLFRVIGVAKFAKFNDESIDIDESKPYAELWMGTHPKVPTLYKNNREINLRQIISSNPSKFLSDSIISKYNSTTELPFLFKVLSIEKVLSIQAHPDKKLAAQLHKSDPGHYPDDNHKPEMAVAITDFEAFCGFKPLDQITELLNKIPEFNELIGKELVETFTNVWLKEPMTNLNSLVMS

InterPro domains:
  IPR001250 Mannose-6-phosphate isomerase, type I [TIGR00218] (34-160)
  IPR011051 RmlC-like cupin domain superfamily [SSF51182] (20-180)
  IPR014710 RmlC-like jelly roll fold [G3DSA:2.60.120.10] (20-146)
  IPR016305 Mannose-6-phosphate isomerase [PR00714] (38-53)
  IPR016305 Mannose-6-phosphate isomerase [PR00714] (88-109)
  IPR016305 Mannose-6-phosphate isomerase [PR00714] (123-146)
  IPR016305 Mannose-6-phosphate isomerase [PTHR10309] (20-176)
  IPR018050 Phosphomannose isomerase, type I, conserved site [PS00965] (123-131)
  IPR046457 Phosphomannose isomerase type I, catalytic domain [PF20511] (20-148)

pLDDT: mean 86.19, std 18.72, range [27.95, 98.12]